Protein AF-A0AA38ASW1-F1 (afdb_monomer)

Mean predicted aligned error: 18.84 Å

Secondary structure (DSSP, 8-state):
---PPP---------------TT-PPPGGGSSEEEETTSEEEEE-TTSSEEEEEEEPPPEE--S----SSEEEEEEEEEE-TTS-----GGGEEEEETT--EEEB-TTT-BTTEEEEEE-SSPEEEEEEE-SSSEEEEEESSSP----------------------PPPPPP----------S--PPPSS----TTTT----------

Foldseek 3Di:
DDDDDDDDDDPPPPPPPDPDDPDLADALVPAQAEDAAQDKDFDADPVRHGQKIKHKHWKDFDPDPDDADATKIKIFIAMDRVPDDDDPPQQQKWFAQRSRDTWTFDPPVDDRTMTMTHDPDHDGFKMFGHPVPHTHYIYGHDDDPDPDPPDDDDDDDDDDDDDDDDDDDDDDDDDDDDPDDDPDPDDDDDPDDDPVVVDDDDDPDDDD

Structure (mmCIF, N/CA/C/O backbone):
data_AF-A0AA38ASW1-F1
#
_entry.id   AF-A0AA38ASW1-F1
#
loop_
_atom_site.group_PDB
_atom_site.id
_atom_site.type_symbol
_atom_site.label_atom_id
_atom_site.label_alt_id
_atom_site.label_comp_id
_atom_site.label_asym_id
_atom_site.label_entity_id
_atom_site.label_seq_id
_atom_site.pdbx_PDB_ins_code
_atom_site.Cartn_x
_atom_site.Cartn_y
_atom_site.Cartn_z
_atom_site.occupancy
_atom_site.B_iso_or_equiv
_atom_site.auth_seq_id
_atom_site.auth_comp_id
_atom_site.auth_asym_id
_atom_site.auth_atom_id
_atom_site.pdbx_PDB_model_num
ATOM 1 N N . MET A 1 1 ? -52.455 11.589 13.036 1.00 34.25 1 MET A N 1
ATOM 2 C CA . MET A 1 1 ? -52.214 12.768 12.173 1.00 34.25 1 MET A CA 1
ATOM 3 C C . MET A 1 1 ? -51.161 13.635 12.873 1.00 34.25 1 MET A C 1
ATOM 5 O O . MET A 1 1 ? -51.503 14.368 13.781 1.00 34.25 1 MET A O 1
ATOM 9 N N . ASN A 1 2 ? -49.888 13.238 12.823 1.00 36.22 2 ASN A N 1
ATOM 10 C CA . ASN A 1 2 ? -48.833 13.647 11.875 1.00 36.22 2 ASN A CA 1
ATOM 11 C C . ASN A 1 2 ? -48.314 15.075 12.101 1.00 36.22 2 ASN A C 1
ATOM 13 O O . ASN A 1 2 ? -48.719 16.005 11.413 1.00 36.22 2 ASN A O 1
ATOM 17 N N . ILE A 1 3 ? -47.355 15.204 13.021 1.00 41.62 3 ILE A N 1
ATOM 18 C CA . ILE A 1 3 ? -46.499 16.383 13.161 1.00 41.62 3 ILE A CA 1
ATOM 19 C C . ILE A 1 3 ? -45.196 16.037 12.431 1.00 41.62 3 ILE A C 1
ATOM 21 O O . ILE A 1 3 ? -44.435 15.182 12.878 1.00 41.62 3 ILE A O 1
ATOM 25 N N . ARG A 1 4 ? -44.984 16.621 11.248 1.00 42.56 4 ARG A N 1
ATOM 26 C CA . ARG A 1 4 ? -43.720 16.499 10.510 1.00 42.56 4 ARG A CA 1
ATOM 27 C C . ARG A 1 4 ? -42.740 17.518 11.081 1.00 42.56 4 ARG A C 1
ATOM 29 O O . ARG A 1 4 ? -42.982 18.718 10.990 1.00 42.56 4 ARG A O 1
ATOM 36 N N . ASN A 1 5 ? -41.649 17.022 11.656 1.00 42.41 5 ASN A N 1
ATOM 37 C CA . ASN A 1 5 ? -40.524 17.840 12.087 1.00 42.41 5 ASN A CA 1
ATOM 38 C C . ASN A 1 5 ? -39.864 18.492 10.867 1.00 42.41 5 ASN A C 1
ATOM 40 O O . ASN A 1 5 ? -39.415 17.810 9.947 1.00 42.41 5 ASN A O 1
ATOM 44 N N . LEU A 1 6 ? -39.799 19.819 10.891 1.00 46.22 6 LEU A N 1
A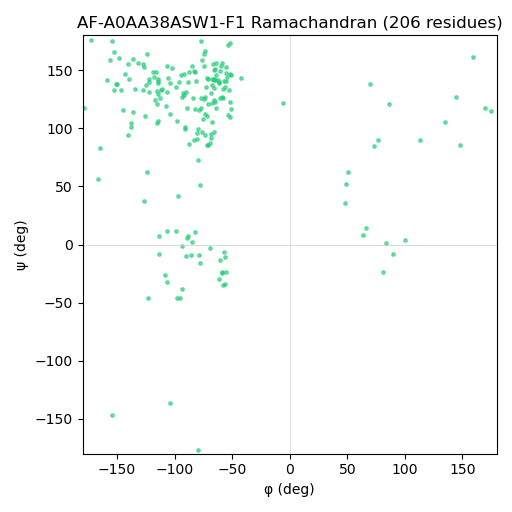TOM 45 C CA . LEU A 1 6 ? -38.916 20.617 10.057 1.00 46.22 6 LEU A CA 1
ATOM 46 C C . LEU A 1 6 ? -37.600 20.776 10.833 1.00 46.22 6 LEU A C 1
ATOM 48 O O . LEU A 1 6 ? -37.597 21.386 11.899 1.00 46.22 6 LEU A O 1
ATOM 52 N N . ALA A 1 7 ? -36.490 20.265 10.308 1.00 37.69 7 ALA A N 1
ATOM 53 C CA . ALA A 1 7 ? -35.159 20.680 10.741 1.00 37.69 7 ALA A CA 1
ATOM 54 C C . ALA A 1 7 ? -34.281 20.885 9.505 1.00 37.69 7 ALA A C 1
ATOM 56 O O . ALA A 1 7 ? -34.044 19.979 8.712 1.00 37.69 7 ALA A O 1
ATOM 57 N N . ARG A 1 8 ? -33.912 22.152 9.331 1.00 34.38 8 ARG A N 1
ATOM 58 C CA . ARG A 1 8 ? -33.041 22.716 8.302 1.00 34.38 8 ARG A CA 1
ATOM 59 C C . ARG A 1 8 ? -31.564 22.434 8.616 1.00 34.38 8 ARG A C 1
ATOM 61 O O . ARG A 1 8 ? -31.230 22.110 9.749 1.00 34.38 8 ARG A O 1
ATOM 68 N N . VAL A 1 9 ? -30.733 22.844 7.650 1.00 34.34 9 VAL A N 1
ATOM 69 C CA . VAL A 1 9 ? -29.314 23.244 7.768 1.00 34.34 9 VAL A CA 1
ATOM 70 C C . VAL A 1 9 ? -28.371 22.044 7.674 1.00 34.34 9 VAL A C 1
ATOM 72 O O . VAL A 1 9 ? -28.489 21.098 8.430 1.00 34.34 9 VAL A O 1
ATOM 75 N N . GLY A 1 10 ? -27.430 21.957 6.741 1.00 30.00 10 GLY A N 1
ATOM 76 C CA . GLY A 1 10 ? -26.724 22.972 5.967 1.00 30.00 10 GLY A CA 1
ATOM 77 C C . GLY A 1 10 ? -25.266 22.529 6.016 1.00 30.00 10 GLY A C 1
ATOM 78 O O . GLY A 1 10 ? -24.655 22.590 7.077 1.00 30.00 10 GLY A O 1
ATOM 79 N N . ALA A 1 11 ? -24.745 21.988 4.914 1.00 36.50 11 ALA A N 1
ATOM 80 C CA . ALA A 1 11 ? -23.360 21.538 4.838 1.00 36.50 11 ALA A CA 1
ATOM 81 C C . ALA A 1 11 ? -22.440 22.767 4.837 1.00 36.50 11 ALA A C 1
ATOM 83 O O . ALA A 1 11 ? -22.087 23.306 3.792 1.00 36.50 11 ALA A O 1
ATOM 84 N N . ALA A 1 12 ? -22.107 23.255 6.029 1.00 30.20 12 ALA A N 1
ATOM 85 C CA . ALA A 1 12 ? -21.037 24.213 6.219 1.00 30.20 12 ALA A CA 1
ATOM 86 C C . ALA A 1 12 ? -19.718 23.434 6.204 1.00 30.20 12 ALA A C 1
ATOM 88 O O . ALA A 1 12 ? -19.331 22.834 7.204 1.00 30.20 12 ALA A O 1
ATOM 89 N N . VAL A 1 13 ? -19.029 23.435 5.062 1.00 36.97 13 VAL A N 1
ATOM 90 C CA . VAL A 1 13 ? -17.598 23.118 5.027 1.00 36.97 13 VAL A CA 1
ATOM 91 C C . VAL A 1 13 ? -16.886 24.274 5.724 1.00 36.97 13 VAL A C 1
ATOM 93 O O . VAL A 1 13 ? -16.590 25.306 5.125 1.00 36.97 13 VAL A O 1
ATOM 96 N N . ALA A 1 14 ? -16.676 24.134 7.028 1.00 31.56 14 ALA A N 1
ATOM 97 C CA . ALA A 1 14 ? -15.787 25.007 7.769 1.00 31.56 14 ALA A CA 1
ATOM 98 C C . ALA A 1 14 ? -14.354 24.512 7.540 1.00 31.56 14 ALA A C 1
ATOM 100 O O . ALA A 1 14 ? -13.890 23.598 8.216 1.00 31.56 14 ALA A O 1
ATOM 101 N N . VAL A 1 15 ? -13.645 25.113 6.580 1.00 38.09 15 VAL A N 1
ATOM 102 C CA . VAL A 1 15 ? -12.181 25.005 6.519 1.00 38.09 15 VAL A CA 1
ATOM 103 C C . VAL A 1 15 ? -11.628 25.852 7.662 1.00 38.09 15 VAL A C 1
ATOM 105 O O . VAL A 1 15 ? -11.333 27.036 7.504 1.00 38.09 15 VAL A O 1
ATOM 108 N N . SER A 1 16 ? -11.539 25.272 8.855 1.00 33.06 16 SER A N 1
ATOM 109 C CA . SER A 1 16 ? -10.767 25.864 9.940 1.00 33.06 16 SER A CA 1
ATOM 110 C C . SER A 1 16 ? -9.287 25.617 9.658 1.00 33.06 16 SER A C 1
ATOM 112 O O . SER A 1 16 ? -8.763 24.546 9.958 1.00 33.06 16 SER A O 1
ATOM 114 N N . VAL A 1 17 ? -8.608 26.608 9.073 1.00 43.75 17 VAL A N 1
ATOM 115 C CA . VAL A 1 17 ? -7.140 26.659 9.042 1.00 43.75 17 VAL A CA 1
ATOM 116 C C . VAL A 1 17 ? -6.668 26.928 10.472 1.00 43.75 17 VAL A C 1
ATOM 118 O O . VAL A 1 17 ? -6.542 28.071 10.907 1.00 43.75 17 VAL A O 1
ATOM 121 N N . GLY A 1 18 ? -6.489 25.852 11.234 1.00 35.00 18 GLY A N 1
ATOM 122 C CA . GLY A 1 18 ? -5.863 25.876 12.548 1.00 35.00 18 GLY A CA 1
ATOM 123 C C . GLY A 1 18 ? -4.348 25.937 12.397 1.00 35.00 18 GLY A C 1
ATOM 124 O O . GLY A 1 18 ? -3.728 25.022 11.862 1.00 35.00 18 GLY A O 1
ATOM 125 N N . VAL A 1 19 ? -3.755 27.033 12.860 1.00 41.72 19 VAL A N 1
ATOM 126 C CA . VAL A 1 19 ? -2.306 27.204 12.985 1.00 41.72 19 VAL A CA 1
ATOM 127 C C . VAL A 1 19 ? -1.776 26.249 14.061 1.00 41.72 19 VAL A C 1
ATOM 129 O O . VAL A 1 19 ? -2.171 26.353 15.219 1.00 41.72 19 VAL A O 1
ATOM 132 N N . GLY A 1 20 ? -0.840 25.375 13.673 1.00 41.62 20 GLY A N 1
ATOM 133 C CA . GLY A 1 20 ? 0.070 24.664 14.578 1.00 41.62 20 GLY A CA 1
ATOM 134 C C . GLY A 1 20 ? -0.134 23.150 14.669 1.00 41.62 20 GLY A C 1
ATOM 135 O O . GLY A 1 20 ? -0.821 22.681 15.566 1.00 41.62 20 GLY A O 1
ATOM 136 N N . ALA A 1 21 ? 0.543 22.379 13.812 1.00 31.33 21 ALA A N 1
ATOM 137 C CA . ALA A 1 21 ? 0.872 20.979 14.086 1.00 31.33 21 ALA A CA 1
ATOM 138 C C . ALA A 1 21 ? 2.057 20.520 13.225 1.00 31.33 21 ALA A C 1
ATOM 140 O O . ALA A 1 21 ? 2.208 20.901 12.066 1.00 31.33 21 ALA A O 1
ATOM 141 N N . VAL A 1 22 ? 2.911 19.713 13.839 1.00 36.97 22 VAL A N 1
ATOM 142 C CA . VAL A 1 22 ? 4.065 19.031 13.257 1.00 36.97 22 VAL A CA 1
ATOM 143 C C . VAL A 1 22 ? 3.646 18.257 12.000 1.00 36.97 22 VAL A C 1
ATOM 145 O O . VAL A 1 22 ? 2.773 17.405 12.078 1.00 36.97 22 VAL A O 1
ATOM 148 N N . GLY A 1 23 ? 4.282 18.555 10.862 1.00 40.53 23 GLY A N 1
ATOM 149 C CA . GLY A 1 23 ? 4.324 17.697 9.672 1.00 40.53 23 GLY A CA 1
ATOM 150 C C . GLY A 1 23 ? 2.981 17.176 9.156 1.00 40.53 23 GLY A C 1
ATOM 151 O O . GLY A 1 23 ? 2.794 15.965 9.097 1.00 40.53 23 GLY A O 1
ATOM 152 N N . VAL A 1 24 ? 2.071 18.057 8.727 1.00 38.75 24 VAL A N 1
ATOM 153 C CA . VAL A 1 24 ? 0.937 17.632 7.889 1.00 38.75 24 VAL A CA 1
ATOM 154 C C . VAL A 1 24 ? 1.505 17.209 6.535 1.00 38.75 24 VAL A C 1
ATOM 156 O O . VAL A 1 24 ? 1.793 18.043 5.675 1.00 38.75 24 VAL A O 1
ATOM 159 N N . ALA A 1 25 ? 1.757 15.911 6.374 1.00 52.88 25 ALA A N 1
ATOM 160 C CA . ALA A 1 25 ? 2.066 15.340 5.075 1.00 52.88 25 ALA A CA 1
ATOM 161 C C . ALA A 1 25 ? 0.864 15.568 4.149 1.00 52.88 25 ALA A C 1
ATOM 163 O O . ALA A 1 25 ? -0.286 15.475 4.579 1.00 52.88 25 ALA A O 1
ATOM 164 N N . ALA A 1 26 ? 1.143 15.921 2.895 1.00 57.00 26 ALA A N 1
ATOM 165 C CA . ALA A 1 26 ? 0.110 16.249 1.926 1.00 57.00 26 ALA A CA 1
ATOM 166 C C . ALA A 1 26 ? -0.916 15.097 1.793 1.00 57.00 26 ALA A C 1
ATOM 168 O O . ALA A 1 26 ? -0.544 13.930 1.955 1.00 57.00 26 ALA A O 1
ATOM 169 N N . PRO A 1 27 ? -2.199 15.399 1.516 1.00 59.22 27 PRO A N 1
ATOM 170 C CA . PRO A 1 27 ? -3.205 14.362 1.292 1.00 59.22 27 PRO A CA 1
ATOM 171 C C . PRO A 1 27 ? -2.791 13.478 0.109 1.00 59.22 27 PRO A C 1
ATOM 173 O O . PRO A 1 27 ? -2.083 13.939 -0.782 1.00 59.22 27 PRO A O 1
ATOM 176 N N . ALA A 1 28 ? -3.285 12.238 0.033 1.00 59.72 28 ALA A N 1
ATOM 177 C CA . ALA A 1 28 ? -2.943 11.311 -1.059 1.00 59.72 28 ALA A CA 1
ATOM 178 C C . ALA A 1 28 ? -3.224 11.878 -2.469 1.00 59.72 28 ALA A C 1
ATOM 180 O O . ALA A 1 28 ? -2.585 11.493 -3.445 1.00 59.72 28 ALA A O 1
ATOM 181 N N . HIS A 1 29 ? -4.142 12.845 -2.581 1.00 59.06 29 HIS A N 1
ATOM 182 C CA . HIS A 1 29 ? -4.409 13.598 -3.811 1.00 59.06 29 HIS A CA 1
ATOM 183 C C . HIS A 1 29 ? -3.287 14.560 -4.242 1.00 59.06 29 HIS A C 1
ATOM 185 O O . HIS A 1 29 ? -3.408 15.211 -5.276 1.00 59.06 29 HIS A O 1
ATOM 191 N N . ALA A 1 30 ? -2.215 14.679 -3.464 1.00 61.00 30 ALA A N 1
ATOM 192 C CA . ALA A 1 30 ? -1.013 15.411 -3.837 1.00 61.00 30 ALA A CA 1
ATOM 193 C C . ALA A 1 30 ? 0.051 14.513 -4.485 1.00 61.00 30 ALA A C 1
ATOM 195 O O . ALA A 1 30 ? 1.111 15.017 -4.849 1.00 61.00 30 ALA A O 1
ATOM 196 N N . ALA A 1 31 ? -0.205 13.206 -4.609 1.00 72.12 31 ALA A N 1
ATOM 197 C CA . ALA A 1 31 ? 0.720 12.298 -5.268 1.00 72.12 31 ALA A CA 1
ATOM 198 C C . ALA A 1 31 ? 0.883 12.644 -6.754 1.00 72.12 31 ALA A C 1
ATOM 200 O O . ALA A 1 31 ? -0.076 13.029 -7.428 1.00 72.12 31 ALA A O 1
ATOM 201 N N . ASP A 1 32 ? 2.093 12.431 -7.273 1.00 79.31 32 ASP A N 1
ATOM 202 C CA . ASP A 1 32 ? 2.431 12.714 -8.673 1.00 79.31 32 ASP A CA 1
ATOM 203 C C . ASP A 1 32 ? 1.578 11.883 -9.656 1.00 79.31 32 ASP A C 1
ATOM 205 O O . ASP A 1 32 ? 1.295 12.317 -10.775 1.00 79.31 32 ASP A O 1
ATOM 209 N N . ASN A 1 33 ? 1.149 10.684 -9.246 1.00 86.94 33 ASN A N 1
ATOM 210 C CA . ASN A 1 33 ? 0.352 9.775 -10.061 1.00 86.94 33 ASN A CA 1
ATOM 211 C C . ASN A 1 33 ? -0.775 9.127 -9.243 1.00 86.94 33 ASN A C 1
AT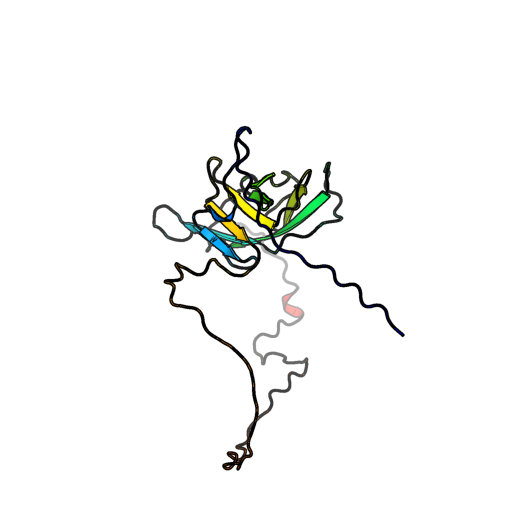OM 213 O O . ASN A 1 33 ? -0.570 8.158 -8.509 1.00 86.94 33 ASN A O 1
ATOM 217 N N . ILE A 1 34 ? -1.990 9.647 -9.411 1.00 91.81 34 ILE A N 1
ATOM 218 C CA . ILE A 1 34 ? -3.186 9.159 -8.721 1.00 91.81 34 ILE A CA 1
ATOM 219 C C . ILE A 1 34 ? -3.969 8.223 -9.639 1.00 91.81 34 ILE A C 1
ATOM 221 O O . ILE A 1 34 ? -4.198 8.495 -10.825 1.00 91.81 34 ILE A O 1
ATOM 225 N N . LYS A 1 35 ? -4.412 7.112 -9.066 1.00 94.38 35 LYS A N 1
ATOM 226 C CA . LYS A 1 35 ? -5.271 6.111 -9.681 1.00 94.38 35 LYS A CA 1
ATOM 227 C C . LYS A 1 35 ? -6.476 5.861 -8.792 1.00 94.38 35 LYS A C 1
ATOM 229 O O . LYS A 1 35 ? -6.441 6.067 -7.582 1.00 94.38 35 LYS A O 1
ATOM 234 N N . THR A 1 36 ? -7.564 5.405 -9.391 1.00 95.06 36 THR A N 1
ATOM 235 C CA . THR A 1 36 ? -8.637 4.805 -8.604 1.00 95.06 36 THR A CA 1
ATOM 236 C C . THR A 1 36 ? -8.206 3.410 -8.155 1.00 95.06 36 THR A C 1
ATOM 238 O O . THR A 1 36 ? -7.389 2.762 -8.815 1.00 95.06 36 THR A O 1
ATOM 241 N N . PHE A 1 37 ? -8.745 2.918 -7.040 1.00 96.56 37 PHE A N 1
ATOM 242 C CA . PHE A 1 37 ? -8.526 1.527 -6.638 1.00 96.56 37 PHE A CA 1
ATOM 243 C C . PHE A 1 37 ? -8.828 0.554 -7.788 1.00 96.56 37 PHE A C 1
ATOM 245 O O . PHE A 1 37 ? -9.756 0.759 -8.576 1.00 96.56 37 PHE A O 1
ATOM 252 N N . ASN A 1 38 ? -8.065 -0.538 -7.841 1.00 96.38 38 ASN A N 1
ATOM 253 C CA . ASN A 1 38 ? -8.078 -1.555 -8.896 1.00 96.38 38 ASN A CA 1
ATOM 254 C C . ASN A 1 38 ? -7.599 -1.066 -10.276 1.00 96.38 38 ASN A C 1
ATOM 256 O O . ASN A 1 38 ? -7.829 -1.743 -11.275 1.00 96.38 38 ASN A O 1
ATOM 260 N N . GLN A 1 39 ? -6.952 0.097 -10.357 1.00 97.19 39 GLN A N 1
ATOM 261 C CA . GLN A 1 39 ? -6.207 0.516 -11.544 1.00 97.19 39 GLN A CA 1
ATOM 262 C C . GLN A 1 39 ? -4.705 0.392 -11.294 1.00 97.19 39 GLN A C 1
ATOM 264 O O . GLN A 1 39 ? -4.222 0.657 -10.190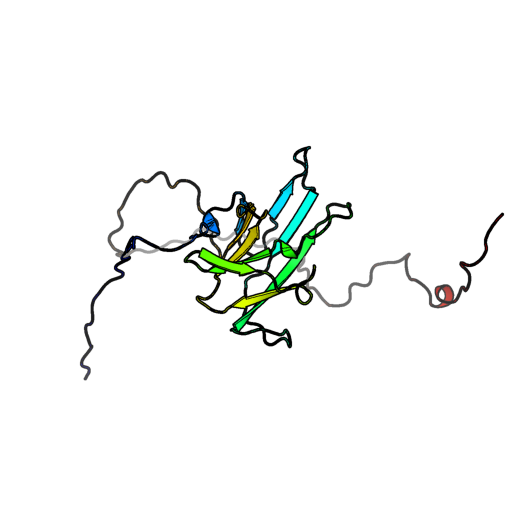 1.00 97.19 39 GLN A O 1
ATOM 269 N N . GLU A 1 40 ? -3.973 0.003 -12.334 1.00 97.12 40 GLU A N 1
ATOM 270 C CA . GLU A 1 40 ? -2.519 -0.101 -12.273 1.00 97.12 40 GLU A CA 1
ATOM 271 C C . GLU A 1 40 ? -1.883 1.300 -12.260 1.00 97.12 40 GLU A C 1
ATOM 273 O O . GLU A 1 40 ? -2.267 2.192 -13.026 1.00 97.12 40 GLU A O 1
ATOM 278 N N . ALA A 1 41 ? -0.899 1.492 -11.384 1.00 96.06 41 ALA A N 1
ATOM 279 C CA . ALA A 1 41 ? 0.006 2.635 -11.400 1.00 96.06 41 ALA A CA 1
ATOM 280 C C . ALA A 1 41 ? 1.449 2.132 -11.516 1.00 96.06 41 ALA A C 1
ATOM 282 O O . ALA A 1 41 ? 1.812 1.136 -10.889 1.00 96.06 41 ALA A O 1
ATOM 283 N N . THR A 1 42 ? 2.266 2.817 -12.315 1.00 95.62 42 THR A N 1
ATOM 284 C CA . THR A 1 42 ? 3.620 2.372 -12.660 1.00 95.62 42 THR A CA 1
ATOM 285 C C . THR A 1 42 ? 4.682 3.307 -12.104 1.00 95.62 42 THR A C 1
ATOM 287 O O . THR A 1 42 ? 4.532 4.531 -12.136 1.00 95.62 42 THR A O 1
ATOM 290 N N . LEU A 1 43 ? 5.781 2.722 -11.630 1.00 93.69 43 LEU A N 1
ATOM 291 C CA . LEU A 1 43 ? 7.050 3.420 -11.474 1.00 93.69 43 LEU A CA 1
ATOM 292 C C . LEU A 1 43 ? 7.881 3.187 -12.733 1.00 93.69 43 LEU A C 1
ATOM 294 O O . LEU A 1 43 ? 8.099 2.042 -13.140 1.00 93.69 43 LEU A O 1
ATOM 298 N N . ASN A 1 44 ? 8.347 4.276 -13.336 1.00 91.12 44 ASN A N 1
ATOM 299 C CA . ASN A 1 44 ? 9.137 4.228 -14.559 1.00 91.12 44 ASN A CA 1
ATOM 300 C C . ASN A 1 44 ? 10.638 4.245 -14.236 1.00 91.12 44 ASN A C 1
ATOM 302 O O . ASN A 1 44 ? 11.069 4.884 -13.273 1.00 91.12 44 ASN A O 1
ATOM 306 N N . GLY A 1 45 ? 11.426 3.540 -15.046 1.00 86.50 45 GLY A N 1
ATOM 307 C CA . GLY A 1 45 ? 12.882 3.543 -14.985 1.00 86.50 45 GLY A CA 1
ATOM 308 C C . GLY A 1 45 ? 13.515 4.774 -15.653 1.00 86.50 45 GLY A C 1
ATOM 309 O O . GLY A 1 45 ? 12.811 5.658 -16.150 1.00 86.50 45 GLY A O 1
ATOM 310 N N . PRO A 1 46 ? 14.860 4.841 -15.700 1.00 85.81 46 PRO A N 1
ATOM 311 C CA . PRO A 1 46 ? 15.599 5.951 -16.316 1.00 85.81 46 PRO A CA 1
ATOM 312 C C . PRO A 1 46 ? 15.295 6.180 -17.806 1.00 85.81 46 PRO A C 1
ATOM 314 O O . PRO A 1 46 ? 15.475 7.282 -18.315 1.00 85.81 46 PRO A O 1
ATOM 317 N N . ASP A 1 47 ? 14.834 5.148 -18.508 1.00 88.75 47 ASP A N 1
ATOM 318 C CA . ASP A 1 47 ? 14.435 5.158 -19.918 1.00 88.75 47 ASP A CA 1
ATOM 319 C C . ASP A 1 47 ? 12.957 5.533 -20.132 1.00 88.75 47 ASP A C 1
ATOM 321 O O . ASP A 1 47 ? 12.459 5.484 -21.254 1.00 88.75 47 ASP A O 1
ATOM 325 N N . SER A 1 48 ? 12.254 5.940 -19.068 1.00 87.25 48 SER A N 1
ATOM 326 C CA . SER A 1 48 ? 10.810 6.217 -19.053 1.00 87.25 48 SER A CA 1
ATOM 327 C C . SER A 1 48 ? 9.914 5.007 -19.348 1.00 87.25 48 SER A C 1
ATOM 329 O O . SER A 1 48 ? 8.699 5.178 -19.466 1.00 87.25 48 SER A O 1
ATOM 331 N N . LEU A 1 49 ? 10.468 3.793 -19.422 1.00 89.25 49 LEU A N 1
ATOM 332 C CA . LEU A 1 49 ? 9.681 2.568 -19.518 1.00 89.25 49 LEU A CA 1
ATOM 333 C C . LEU A 1 49 ? 9.223 2.122 -18.122 1.00 89.25 49 LEU A C 1
ATOM 335 O O . LEU A 1 49 ? 9.912 2.386 -17.132 1.00 89.25 49 LEU A O 1
ATOM 339 N N . PRO A 1 50 ? 8.058 1.465 -18.003 1.00 91.00 50 PRO A N 1
ATOM 340 C CA . PRO A 1 50 ? 7.587 0.978 -16.717 1.00 91.00 50 PRO A CA 1
ATOM 341 C C . PRO A 1 50 ? 8.522 -0.125 -16.200 1.00 91.00 50 PRO A C 1
ATOM 343 O O . PRO A 1 50 ? 8.767 -1.122 -16.875 1.00 91.00 50 PRO A O 1
ATOM 346 N N . TYR A 1 51 ? 9.053 0.069 -14.993 1.00 92.31 51 TYR A N 1
ATOM 347 C CA . TYR A 1 51 ? 9.936 -0.884 -14.315 1.00 92.31 51 TYR A CA 1
ATOM 348 C C . TYR A 1 51 ? 9.149 -1.816 -13.385 1.00 92.31 51 TYR A C 1
ATOM 350 O O . TYR A 1 51 ? 9.437 -3.008 -13.302 1.00 92.31 51 TYR A O 1
ATOM 358 N N . ILE A 1 52 ? 8.136 -1.281 -12.698 1.00 96.44 52 ILE A N 1
ATOM 359 C CA . ILE A 1 52 ? 7.231 -2.045 -11.835 1.00 96.44 52 ILE A CA 1
ATOM 360 C C . ILE A 1 52 ? 5.853 -1.381 -11.794 1.00 96.44 52 ILE A C 1
ATOM 362 O O . ILE A 1 52 ? 5.738 -0.154 -11.731 1.00 96.44 52 ILE A O 1
ATOM 366 N N . GLY A 1 53 ? 4.810 -2.201 -11.862 1.00 97.19 53 GLY A N 1
ATOM 367 C CA . GLY A 1 53 ? 3.411 -1.806 -11.787 1.00 97.19 53 GLY A CA 1
ATOM 368 C C . GLY A 1 53 ? 2.763 -2.358 -10.527 1.00 97.19 53 GLY A C 1
ATOM 369 O O . GLY A 1 53 ? 3.041 -3.485 -10.114 1.00 97.19 53 GLY A O 1
ATOM 370 N N . TYR A 1 54 ? 1.881 -1.566 -9.931 1.00 98.44 54 TYR A N 1
ATOM 371 C CA . TYR A 1 54 ? 1.112 -1.952 -8.758 1.00 98.44 54 TYR A CA 1
ATOM 372 C C . TYR A 1 54 ? -0.370 -1.717 -9.008 1.00 98.44 54 TYR A C 1
ATOM 374 O O . TYR A 1 54 ? -0.780 -0.644 -9.452 1.00 98.44 54 TYR A O 1
ATOM 382 N N . THR A 1 55 ? -1.185 -2.707 -8.669 1.00 98.31 55 THR A N 1
ATOM 383 C CA . THR A 1 55 ? -2.635 -2.557 -8.564 1.00 98.31 55 THR A CA 1
ATOM 384 C C . THR A 1 55 ? -3.037 -2.827 -7.126 1.00 98.31 55 THR A C 1
ATOM 386 O O . THR A 1 55 ? -2.742 -3.893 -6.589 1.00 98.31 55 THR A O 1
ATOM 389 N N . VAL A 1 56 ? -3.719 -1.862 -6.512 1.00 98.50 56 VAL A N 1
ATOM 390 C CA . VAL A 1 56 ? -4.154 -1.941 -5.115 1.00 98.50 56 VAL A CA 1
ATOM 391 C C . VAL A 1 56 ? -5.675 -1.983 -5.061 1.00 98.50 56 VAL A C 1
ATOM 393 O O . VAL A 1 56 ? -6.345 -1.159 -5.694 1.00 98.50 56 VAL A O 1
ATOM 396 N N . SER A 1 57 ? -6.238 -2.942 -4.326 1.00 98.06 57 SER A N 1
ATOM 397 C CA . SER A 1 57 ? -7.684 -2.993 -4.101 1.00 98.06 57 SER A CA 1
ATOM 398 C C . SER A 1 57 ? -8.143 -1.922 -3.116 1.00 98.06 57 SER A C 1
ATOM 400 O O . SER A 1 57 ? -7.349 -1.352 -2.377 1.00 98.06 57 SER A O 1
ATOM 402 N N . ALA A 1 58 ? -9.454 -1.693 -3.042 1.00 96.12 58 ALA A N 1
ATOM 403 C CA . ALA A 1 58 ? -10.013 -0.831 -2.004 1.00 96.12 58 ALA A CA 1
ATOM 404 C C . ALA A 1 58 ? -9.644 -1.332 -0.596 1.00 96.12 58 ALA A C 1
ATOM 406 O O . ALA A 1 58 ? -9.681 -2.542 -0.349 1.00 96.12 58 ALA A O 1
ATOM 407 N N . LEU A 1 59 ? -9.337 -0.387 0.299 1.00 96.94 59 LEU A N 1
ATOM 408 C CA . LEU A 1 59 ? -9.099 -0.630 1.723 1.00 96.94 59 LEU A CA 1
ATOM 409 C C . LEU A 1 59 ? -10.336 -1.216 2.399 1.00 96.94 59 LEU A C 1
ATOM 411 O O . LEU A 1 59 ? -11.466 -0.791 2.137 1.00 96.94 59 LEU A O 1
ATOM 415 N N . ARG A 1 60 ? -10.116 -2.182 3.291 1.00 97.25 60 ARG A N 1
ATOM 416 C CA . ARG A 1 60 ? -11.171 -2.829 4.077 1.00 97.25 60 ARG A CA 1
ATOM 417 C C . ARG A 1 60 ? -10.662 -3.132 5.486 1.00 97.25 60 ARG A C 1
ATOM 419 O O . ARG A 1 60 ? -9.486 -3.468 5.615 1.00 97.25 60 ARG A O 1
ATOM 426 N N . PRO A 1 61 ? -11.517 -3.077 6.519 1.00 98.12 61 PRO A N 1
ATOM 427 C CA . PRO A 1 61 ? -11.190 -3.681 7.806 1.00 98.12 61 PRO A CA 1
ATOM 428 C C . PRO A 1 61 ? -10.845 -5.168 7.629 1.00 98.12 61 PRO A C 1
ATOM 430 O O . PRO A 1 61 ? -11.501 -5.857 6.842 1.00 98.12 61 PRO A O 1
ATOM 433 N N . SER A 1 62 ? -9.841 -5.657 8.354 1.00 98.25 62 SER A N 1
ATOM 434 C CA . SER A 1 62 ? -9.425 -7.062 8.371 1.00 98.25 62 SER A CA 1
ATOM 435 C C . SER A 1 62 ? -9.555 -7.654 9.777 1.00 98.25 62 SER A C 1
ATOM 437 O O . SER A 1 62 ? -9.399 -6.964 10.782 1.00 98.25 62 SER A O 1
ATOM 439 N N . SER A 1 63 ? -9.854 -8.951 9.838 1.00 97.94 63 SER A N 1
ATOM 440 C CA . SER A 1 63 ? -9.883 -9.756 11.064 1.00 97.94 63 SER A CA 1
ATOM 441 C C . SER A 1 63 ? -8.696 -10.720 11.170 1.00 97.94 63 SER A C 1
ATOM 443 O O . SER A 1 63 ? -8.731 -11.644 11.983 1.00 97.94 63 SER A O 1
ATOM 445 N N . ASP A 1 64 ? -7.682 -10.568 10.317 1.00 98.19 64 ASP A N 1
ATOM 446 C CA . ASP A 1 64 ? -6.509 -11.437 10.319 1.00 98.19 64 ASP A CA 1
ATOM 447 C C . ASP A 1 64 ? -5.698 -11.273 11.609 1.00 98.19 64 ASP A C 1
ATOM 449 O O . ASP A 1 64 ? -5.655 -10.207 12.225 1.00 98.19 64 ASP A O 1
ATOM 453 N N . ALA A 1 65 ? -5.017 -12.343 12.024 1.00 97.88 65 ALA A N 1
ATOM 454 C CA . ALA A 1 65 ? -4.236 -12.384 13.262 1.00 97.88 65 ALA A CA 1
ATOM 455 C C . ALA A 1 65 ? -2.870 -11.671 13.133 1.00 97.88 65 ALA A C 1
ATOM 457 O O . ALA A 1 65 ? -1.824 -12.236 13.454 1.00 97.88 65 ALA A O 1
ATOM 458 N N . VAL A 1 66 ? -2.871 -10.430 12.645 1.00 98.25 66 VAL A N 1
ATOM 459 C CA . VAL A 1 66 ? -1.692 -9.558 12.558 1.00 98.25 66 VAL A CA 1
ATOM 460 C C . VAL A 1 66 ? -1.613 -8.716 13.833 1.00 98.25 66 VAL A C 1
ATOM 462 O O . VAL A 1 66 ? -2.607 -8.088 14.175 1.00 98.25 66 VAL A O 1
ATOM 465 N N . PRO A 1 67 ? -0.483 -8.654 14.556 1.00 97.88 67 PRO A N 1
ATOM 466 C CA . PRO A 1 67 ? -0.357 -7.779 15.722 1.00 97.88 67 PRO A CA 1
ATOM 467 C C . PRO A 1 67 ? -0.536 -6.294 15.364 1.00 97.88 67 PRO A C 1
ATOM 469 O O . PRO A 1 67 ? 0.171 -5.776 14.502 1.00 97.88 67 PRO A O 1
ATOM 472 N N . HIS A 1 68 ? -1.454 -5.610 16.049 1.00 97.94 68 HIS A N 1
ATOM 473 C CA . HIS A 1 68 ? -1.787 -4.198 15.837 1.00 97.94 68 HIS A CA 1
ATOM 474 C C . HIS A 1 68 ? -2.331 -3.568 17.134 1.00 97.94 68 HIS A C 1
ATOM 476 O O . HIS A 1 68 ? -2.637 -4.281 18.095 1.00 97.94 68 HIS A O 1
ATOM 482 N N . ARG A 1 69 ? -2.411 -2.234 17.193 1.00 97.75 69 ARG A N 1
ATOM 483 C CA . ARG A 1 69 ? -2.915 -1.486 18.360 1.00 97.75 69 ARG A CA 1
ATOM 484 C C . ARG A 1 69 ? -4.299 -0.878 18.144 1.00 97.75 69 ARG A C 1
ATOM 486 O O . ARG A 1 69 ? -5.015 -0.704 19.127 1.00 97.75 69 ARG A O 1
ATOM 493 N N . GLY A 1 70 ? -4.612 -0.480 16.916 1.00 97.50 70 GLY A N 1
ATOM 494 C CA . GLY A 1 70 ? -5.857 0.161 16.509 1.00 97.50 70 GLY A C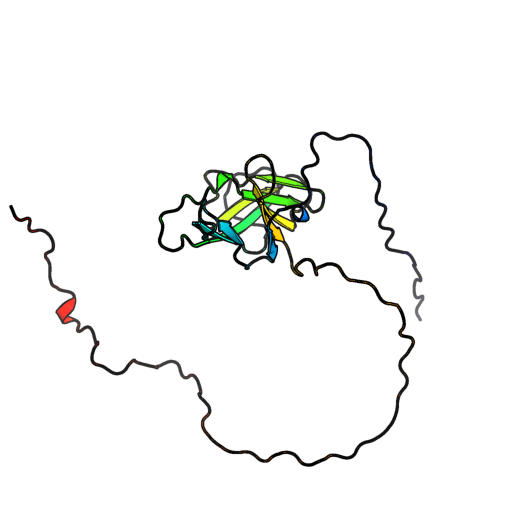A 1
ATOM 495 C C . GLY A 1 70 ? -6.781 -0.800 15.770 1.00 97.50 70 GLY A C 1
ATOM 496 O O . GLY A 1 70 ? -6.944 -1.939 16.190 1.00 97.50 70 GLY A O 1
ATOM 497 N N . ASP A 1 71 ? -7.384 -0.342 14.678 1.00 98.44 71 ASP A N 1
ATOM 498 C CA . ASP A 1 71 ? -8.148 -1.204 13.778 1.00 98.44 71 ASP A CA 1
ATOM 499 C C . ASP A 1 71 ? -7.243 -1.708 12.650 1.00 98.44 71 ASP A C 1
ATOM 501 O O . ASP A 1 71 ? -6.558 -0.925 11.984 1.00 98.44 71 ASP A O 1
ATOM 505 N N . LEU A 1 72 ? -7.250 -3.017 12.396 1.00 98.75 72 LEU A N 1
ATOM 506 C CA . LEU A 1 72 ? -6.504 -3.587 11.279 1.00 98.75 72 LEU A CA 1
ATOM 507 C C . LEU A 1 72 ? -7.239 -3.326 9.963 1.00 98.75 72 LEU A C 1
ATOM 509 O O . LEU A 1 72 ? -8.401 -3.698 9.796 1.00 98.75 72 LEU A O 1
ATOM 513 N N . TYR A 1 73 ? -6.537 -2.739 8.999 1.00 98.75 73 TYR A N 1
ATOM 514 C CA . TYR A 1 73 ? -7.004 -2.602 7.622 1.00 98.75 73 TYR A CA 1
ATOM 515 C C . TYR A 1 73 ? -6.106 -3.385 6.675 1.00 98.75 73 TYR A C 1
ATOM 517 O O . TYR A 1 73 ? -4.903 -3.493 6.904 1.00 98.75 73 TYR A O 1
ATOM 525 N N . ALA A 1 74 ? -6.691 -3.889 5.592 1.00 98.69 74 ALA A N 1
ATOM 526 C CA . ALA A 1 74 ? -5.977 -4.586 4.540 1.00 98.69 74 ALA A CA 1
ATOM 527 C C . ALA A 1 74 ? -6.355 -4.086 3.140 1.00 98.69 74 ALA A C 1
ATOM 529 O O . ALA A 1 74 ? -7.442 -3.534 2.918 1.00 98.69 74 ALA A O 1
ATOM 530 N N . ALA A 1 75 ? -5.437 -4.285 2.199 1.00 98.69 75 ALA A N 1
ATOM 531 C CA . ALA A 1 75 ? -5.671 -4.114 0.774 1.00 98.69 75 ALA A CA 1
ATOM 532 C C . ALA A 1 75 ? -4.847 -5.127 -0.025 1.00 98.69 75 ALA A C 1
ATOM 534 O O . ALA A 1 75 ? -3.631 -5.237 0.152 1.00 98.69 75 ALA A O 1
ATOM 535 N N . LYS A 1 76 ? -5.494 -5.784 -0.989 1.00 98.62 76 LYS A N 1
ATOM 536 C CA . LYS A 1 76 ? -4.822 -6.687 -1.913 1.00 98.62 76 LYS A CA 1
ATOM 537 C C . LYS A 1 76 ? -3.859 -5.897 -2.787 1.00 98.62 76 LYS A C 1
ATOM 539 O O . LYS A 1 76 ? -4.236 -4.871 -3.363 1.00 98.62 76 LYS A O 1
ATOM 544 N N . LEU A 1 77 ? -2.653 -6.432 -2.939 1.00 98.62 77 LEU A N 1
ATOM 545 C CA . LEU A 1 77 ? -1.627 -5.919 -3.835 1.00 98.62 77 LEU A CA 1
ATOM 546 C C . LEU A 1 77 ? -1.416 -6.907 -4.984 1.00 98.62 77 LEU A C 1
ATOM 548 O O . LEU A 1 77 ? -1.309 -8.113 -4.783 1.00 98.62 77 LEU A O 1
ATOM 552 N N . VAL A 1 78 ? -1.365 -6.389 -6.206 1.00 98.19 78 VAL A N 1
ATOM 553 C CA . VAL A 1 78 ? -0.938 -7.139 -7.389 1.00 98.19 78 VAL A CA 1
ATOM 554 C C . VAL A 1 78 ? 0.242 -6.409 -8.004 1.00 98.19 78 VAL A C 1
ATOM 556 O O . VAL A 1 78 ? 0.180 -5.196 -8.206 1.00 98.19 78 VAL A O 1
ATOM 559 N N . ILE A 1 79 ? 1.303 -7.157 -8.301 1.00 97.56 79 ILE A N 1
ATOM 560 C CA . ILE A 1 79 ? 2.552 -6.624 -8.841 1.00 97.56 79 ILE A CA 1
ATOM 561 C C . ILE A 1 79 ? 2.741 -7.095 -10.273 1.00 97.56 79 ILE A C 1
ATOM 563 O O . ILE A 1 79 ? 2.637 -8.286 -10.569 1.00 97.56 79 ILE A O 1
ATOM 567 N N . ASN A 1 80 ? 3.082 -6.153 -11.141 1.00 96.62 80 ASN A N 1
ATOM 568 C CA . ASN A 1 80 ? 3.471 -6.400 -12.514 1.00 96.62 80 ASN A CA 1
ATOM 569 C C . ASN A 1 80 ? 4.940 -6.011 -12.700 1.00 96.62 80 ASN A C 1
ATOM 571 O O . ASN A 1 80 ? 5.288 -4.834 -12.706 1.00 96.62 80 ASN A O 1
ATOM 575 N N . GLY A 1 81 ? 5.816 -7.008 -12.816 1.00 93.88 81 GLY A N 1
ATOM 576 C CA . GLY A 1 81 ? 7.249 -6.787 -13.029 1.00 93.88 81 GLY A CA 1
ATOM 577 C C . GLY A 1 81 ? 7.639 -6.587 -14.493 1.00 93.88 81 GLY A C 1
ATOM 578 O O . GLY A 1 81 ? 8.824 -6.522 -14.772 1.00 93.88 81 GLY A O 1
ATOM 579 N N . TYR A 1 82 ? 6.697 -6.580 -15.446 1.00 93.94 82 TYR A N 1
ATOM 580 C CA . TYR A 1 82 ? 6.974 -6.422 -16.887 1.00 93.94 82 TYR A CA 1
ATOM 581 C C . TYR A 1 82 ? 8.100 -7.327 -17.433 1.00 93.94 82 TYR A C 1
ATOM 583 O O . TYR A 1 82 ? 8.868 -6.940 -18.310 1.00 93.94 82 TYR A O 1
ATOM 591 N N . GLY A 1 83 ? 8.209 -8.552 -16.910 1.00 88.50 83 GLY A N 1
ATOM 592 C CA . GLY A 1 83 ? 9.236 -9.519 -17.313 1.00 88.50 83 GLY A CA 1
ATOM 593 C C . GLY A 1 83 ? 10.599 -9.355 -16.628 1.00 88.50 83 GLY A C 1
ATOM 594 O O . GLY A 1 83 ? 11.498 -10.148 -16.901 1.00 88.50 83 GLY A O 1
ATOM 595 N N . VAL A 1 84 ? 10.759 -8.392 -15.715 1.00 86.75 84 VAL A N 1
ATOM 596 C CA . VAL A 1 84 ? 11.947 -8.246 -14.863 1.00 86.75 84 VAL A CA 1
ATOM 597 C C . VAL A 1 84 ? 11.664 -8.662 -13.417 1.00 86.75 84 VAL A C 1
ATOM 599 O O . VAL A 1 84 ? 10.534 -8.601 -12.932 1.00 86.75 84 VAL A O 1
ATOM 602 N N . ASN A 1 85 ? 12.708 -9.093 -12.703 1.00 87.31 85 ASN A N 1
ATOM 603 C CA . ASN A 1 85 ? 12.633 -9.316 -11.259 1.00 87.31 85 ASN A CA 1
ATOM 604 C C . ASN A 1 85 ? 12.841 -7.973 -10.540 1.00 87.31 85 ASN A C 1
ATOM 606 O O . ASN A 1 85 ? 13.975 -7.557 -10.298 1.00 87.31 85 ASN A O 1
ATOM 610 N N . ALA A 1 86 ? 11.741 -7.262 -10.289 1.00 90.75 86 ALA A N 1
ATOM 611 C CA . ALA A 1 86 ? 11.739 -5.978 -9.597 1.00 90.75 86 ALA A CA 1
ATOM 612 C C . ALA A 1 86 ? 11.443 -6.153 -8.101 1.00 90.75 86 ALA A C 1
ATOM 614 O O . ALA A 1 86 ? 10.580 -6.945 -7.727 1.00 90.75 86 ALA A O 1
ATOM 615 N N . ASN A 1 87 ? 12.140 -5.393 -7.247 1.00 93.56 87 ASN A N 1
ATOM 616 C CA . ASN A 1 87 ? 11.849 -5.366 -5.813 1.00 93.56 87 ASN A CA 1
ATOM 617 C C . ASN A 1 87 ? 10.509 -4.639 -5.568 1.00 93.56 87 ASN A C 1
ATOM 619 O O . ASN A 1 87 ? 10.421 -3.453 -5.891 1.00 93.56 87 ASN A O 1
ATOM 623 N N . PRO A 1 88 ? 9.504 -5.291 -4.955 1.00 94.12 88 PRO A N 1
ATOM 624 C CA . PRO A 1 88 ? 8.211 -4.686 -4.624 1.00 94.12 88 PRO A CA 1
ATOM 625 C C . PRO A 1 88 ? 8.253 -3.463 -3.709 1.00 94.12 88 PRO A C 1
ATOM 627 O O . PRO A 1 88 ? 7.288 -2.704 -3.678 1.00 94.12 88 PRO A O 1
ATOM 630 N N . ALA A 1 89 ? 9.320 -3.321 -2.916 1.00 96.38 89 ALA A N 1
ATOM 631 C CA . ALA A 1 89 ? 9.480 -2.239 -1.946 1.00 96.38 89 ALA A CA 1
ATOM 632 C C . ALA A 1 89 ? 8.230 -2.051 -1.055 1.00 96.38 89 ALA A C 1
ATOM 634 O O . ALA A 1 89 ? 7.661 -0.960 -0.965 1.00 96.38 89 ALA A O 1
ATOM 635 N N . ILE A 1 90 ? 7.765 -3.142 -0.428 1.00 98.06 90 ILE A N 1
ATOM 636 C CA . ILE A 1 90 ? 6.535 -3.180 0.389 1.00 98.06 90 ILE A CA 1
ATOM 637 C C . ILE A 1 90 ? 6.567 -2.138 1.514 1.00 98.06 90 ILE A C 1
ATOM 639 O O . ILE A 1 90 ? 5.549 -1.532 1.839 1.00 98.06 90 ILE A O 1
ATOM 643 N N . GLU A 1 91 ? 7.748 -1.875 2.065 1.00 97.31 91 GLU A N 1
ATOM 644 C CA . GLU A 1 91 ? 8.007 -0.883 3.108 1.00 97.31 91 GLU A CA 1
ATOM 645 C C . GLU A 1 91 ? 7.674 0.562 2.713 1.00 97.31 91 GLU A C 1
ATOM 647 O O . GLU A 1 91 ? 7.627 1.441 3.571 1.00 97.31 91 GLU A O 1
ATOM 652 N N . ARG A 1 92 ? 7.458 0.821 1.421 1.00 97.69 92 ARG A N 1
ATOM 653 C CA . ARG A 1 92 ? 7.118 2.142 0.883 1.00 97.69 92 ARG A CA 1
ATOM 654 C C . ARG A 1 92 ? 5.621 2.401 0.834 1.00 97.69 92 ARG A C 1
ATOM 656 O O . ARG A 1 92 ? 5.214 3.529 0.559 1.00 97.69 92 ARG A O 1
ATOM 663 N N . PHE A 1 93 ? 4.803 1.382 1.081 1.00 98.62 93 PHE A N 1
ATOM 664 C CA . PHE A 1 93 ? 3.359 1.541 1.116 1.00 98.62 93 PHE A CA 1
ATOM 665 C C . PHE A 1 93 ? 2.876 2.079 2.464 1.00 98.62 93 PHE A C 1
ATOM 667 O O . PHE A 1 93 ? 3.414 1.762 3.527 1.00 98.62 93 PHE A O 1
ATOM 674 N N . GLY A 1 94 ? 1.795 2.848 2.421 1.00 98.12 94 GLY A N 1
ATOM 675 C CA . GLY A 1 94 ? 1.033 3.237 3.601 1.00 98.12 94 GLY A CA 1
ATOM 676 C C . GLY A 1 94 ? -0.403 3.596 3.246 1.00 98.12 94 GLY A C 1
ATOM 677 O O . GLY A 1 94 ? -0.707 3.910 2.096 1.00 98.12 94 GLY A O 1
ATOM 678 N N . ALA A 1 95 ? -1.291 3.544 4.228 1.00 98.19 95 ALA A N 1
ATOM 679 C CA . ALA A 1 95 ? -2.653 4.037 4.103 1.00 98.19 95 ALA A CA 1
ATOM 680 C C . ALA A 1 95 ? -2.726 5.498 4.568 1.00 98.19 95 ALA A C 1
ATOM 682 O O . ALA A 1 95 ? -2.007 5.895 5.489 1.00 98.19 95 ALA A O 1
ATOM 683 N N . ARG A 1 96 ? -3.594 6.299 3.944 1.00 95.88 96 ARG A N 1
ATOM 684 C CA . ARG A 1 96 ? -3.813 7.700 4.313 1.00 95.88 96 ARG A CA 1
ATOM 685 C C . ARG A 1 96 ? -5.270 8.022 4.607 1.00 95.88 96 ARG A C 1
ATOM 687 O O . ARG A 1 96 ? -6.168 7.600 3.873 1.00 95.88 96 ARG A O 1
ATOM 694 N N . SER A 1 97 ? -5.486 8.794 5.671 1.00 94.44 97 SER A N 1
ATOM 695 C CA . SER A 1 97 ? -6.772 9.434 5.963 1.00 94.44 97 SER A CA 1
ATOM 696 C C . SER A 1 97 ? -7.026 10.621 5.033 1.00 94.44 97 SER A C 1
ATOM 698 O O . SER A 1 97 ? -6.107 11.150 4.405 1.00 94.44 97 SER A O 1
ATOM 700 N N . GLU A 1 98 ? -8.280 11.068 4.965 1.00 88.00 98 GLU A N 1
ATOM 701 C CA . GLU A 1 98 ? -8.658 12.269 4.209 1.00 88.00 98 GLU A CA 1
ATOM 702 C C . GLU A 1 98 ? -7.907 13.520 4.692 1.00 88.00 98 GLU A C 1
ATOM 704 O O . GLU A 1 98 ? -7.521 14.366 3.887 1.00 88.00 98 GLU A O 1
ATOM 709 N N . ALA A 1 99 ? -7.640 13.602 5.999 1.00 86.12 99 ALA A N 1
ATOM 710 C CA . ALA A 1 99 ? -6.884 14.688 6.617 1.00 86.12 99 ALA A CA 1
ATOM 711 C C . ALA A 1 99 ? -5.358 14.563 6.429 1.00 86.12 99 ALA A C 1
ATOM 713 O O . ALA A 1 99 ? -4.631 15.505 6.743 1.00 86.12 99 ALA A O 1
ATOM 714 N N . GLY A 1 100 ? -4.870 13.433 5.903 1.00 86.88 100 GLY A N 1
ATOM 715 C CA . GLY A 1 100 ? -3.456 13.195 5.608 1.00 86.88 100 GLY A CA 1
ATOM 716 C C . GLY A 1 100 ? -2.697 12.355 6.639 1.00 86.88 100 GLY A C 1
ATOM 717 O O . GLY A 1 100 ? -1.495 12.145 6.449 1.00 86.88 100 GLY A O 1
ATOM 718 N N . ASP A 1 101 ? -3.357 11.835 7.683 1.00 94.25 101 ASP A N 1
ATOM 719 C CA . ASP A 1 101 ? -2.735 10.903 8.638 1.00 94.25 101 ASP A CA 1
ATOM 720 C C . ASP A 1 101 ? -2.169 9.696 7.892 1.00 94.25 101 ASP A C 1
ATOM 722 O O . ASP A 1 101 ? -2.832 9.151 7.010 1.00 94.25 101 ASP A O 1
ATOM 726 N N . PHE A 1 102 ? -0.951 9.286 8.237 1.00 95.19 102 PHE A N 1
ATOM 727 C CA . PHE A 1 102 ? -0.228 8.228 7.538 1.00 95.19 102 PHE A CA 1
ATOM 728 C C . PHE A 1 102 ? -0.057 6.994 8.421 1.00 95.19 102 PHE A C 1
ATOM 730 O O . PHE A 1 102 ? 0.510 7.076 9.512 1.00 95.19 102 PHE A O 1
ATOM 737 N N . TYR A 1 103 ? -0.489 5.843 7.910 1.00 97.81 103 TYR A N 1
ATOM 738 C CA . TYR A 1 103 ? -0.351 4.538 8.550 1.00 97.81 103 TYR A CA 1
ATOM 739 C C . TY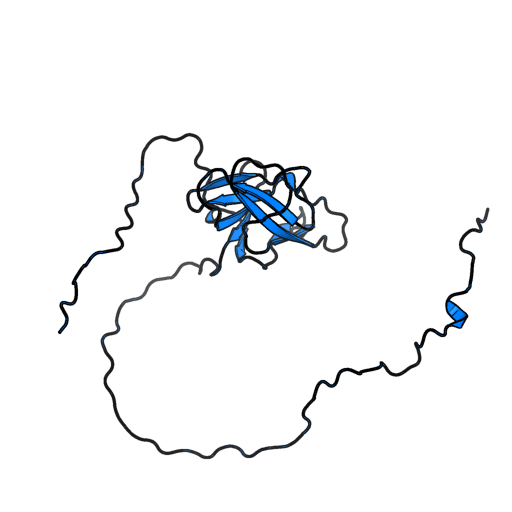R A 1 103 ? 0.572 3.663 7.690 1.00 97.81 103 TYR A C 1
ATOM 741 O O . TYR A 1 103 ? 0.146 3.209 6.625 1.00 97.81 103 TYR A O 1
ATOM 749 N N . PRO A 1 104 ? 1.839 3.442 8.085 1.00 98.00 104 PRO A N 1
ATOM 750 C CA . PRO A 1 104 ? 2.772 2.648 7.288 1.00 98.00 104 PRO A CA 1
ATOM 751 C C . PRO A 1 104 ? 2.319 1.188 7.185 1.00 98.00 104 PRO A C 1
ATOM 753 O O . PRO A 1 104 ? 1.683 0.660 8.101 1.00 98.00 104 PRO A O 1
ATOM 756 N N . ALA A 1 105 ? 2.682 0.521 6.087 1.00 98.50 105 ALA A N 1
ATOM 757 C CA . ALA A 1 105 ? 2.483 -0.917 5.956 1.00 98.50 105 ALA A CA 1
ATOM 758 C C . ALA A 1 105 ? 3.205 -1.669 7.090 1.00 98.50 105 ALA A C 1
ATOM 760 O O . ALA A 1 105 ? 4.374 -1.408 7.392 1.00 98.50 105 ALA A O 1
ATOM 761 N N . ILE A 1 106 ? 2.520 -2.627 7.717 1.00 98.50 106 ILE A N 1
ATOM 762 C CA . ILE A 1 106 ? 3.086 -3.433 8.803 1.00 98.50 106 ILE A CA 1
ATOM 763 C C . ILE A 1 106 ? 4.109 -4.404 8.205 1.00 98.50 106 ILE A C 1
ATOM 765 O O . ILE A 1 106 ? 3.744 -5.345 7.493 1.00 98.50 106 ILE A O 1
ATOM 769 N N . LEU A 1 107 ? 5.393 -4.182 8.494 1.00 96.81 107 LEU A N 1
ATOM 770 C CA . LEU A 1 107 ? 6.482 -5.033 8.011 1.00 96.81 107 LEU A CA 1
ATOM 771 C C . LEU A 1 107 ? 6.401 -6.443 8.605 1.00 96.81 107 LEU A C 1
ATOM 773 O O . LEU A 1 107 ? 6.051 -6.629 9.767 1.00 96.81 107 LEU A O 1
ATOM 777 N N . GLY A 1 108 ? 6.734 -7.447 7.793 1.00 95.88 108 GLY A N 1
ATOM 778 C CA . GLY A 1 108 ? 6.654 -8.863 8.167 1.00 95.88 108 GLY A CA 1
ATOM 779 C C . GLY A 1 108 ? 5.250 -9.469 8.060 1.00 95.88 108 GLY A C 1
ATOM 780 O O . GLY A 1 108 ? 5.144 -10.675 7.863 1.00 95.88 108 GLY A O 1
ATOM 781 N N . ALA A 1 109 ? 4.192 -8.653 8.121 1.00 98.12 109 ALA A N 1
ATOM 782 C CA . ALA A 1 109 ? 2.821 -9.072 7.817 1.00 98.12 109 ALA A CA 1
ATOM 783 C C . ALA A 1 109 ? 2.438 -8.760 6.360 1.00 98.12 109 ALA A C 1
ATOM 785 O O . ALA A 1 109 ? 1.909 -9.616 5.648 1.00 98.12 109 ALA A O 1
ATOM 786 N N . SER A 1 110 ? 2.752 -7.545 5.902 1.00 98.62 110 SER A N 1
ATOM 787 C CA . SER A 1 110 ? 2.520 -7.108 4.521 1.00 98.62 110 SER A CA 1
ATOM 788 C C . SER A 1 110 ? 3.481 -7.790 3.550 1.00 98.62 110 SER A C 1
ATOM 790 O O . SER A 1 110 ? 4.653 -8.011 3.865 1.00 98.62 110 SER A O 1
ATOM 792 N N . ASN A 1 111 ? 2.995 -8.109 2.353 1.00 97.81 111 ASN A N 1
ATOM 793 C CA . ASN A 1 111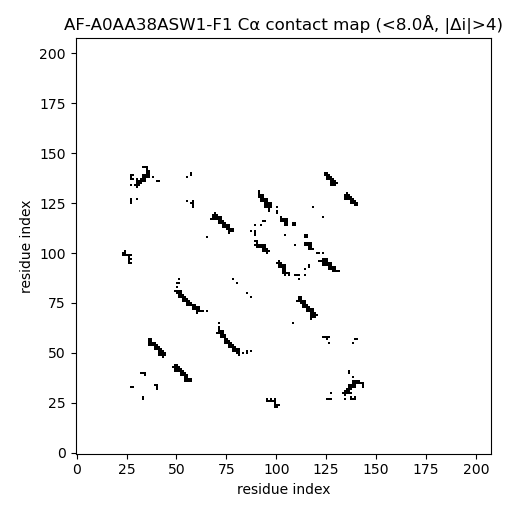 ? 3.728 -8.848 1.329 1.00 97.81 111 ASN A CA 1
ATOM 794 C C . ASN A 1 111 ? 3.202 -8.520 -0.092 1.00 97.81 111 ASN A C 1
ATOM 796 O O . ASN A 1 111 ? 2.210 -7.807 -0.229 1.00 97.81 111 ASN A O 1
ATOM 800 N N . PRO A 1 112 ? 3.833 -9.037 -1.167 1.00 95.50 112 PRO A N 1
ATOM 801 C CA . PRO A 1 112 ? 3.406 -8.812 -2.555 1.00 95.50 112 PRO A CA 1
ATOM 802 C C . PRO A 1 112 ? 1.976 -9.218 -2.943 1.00 95.50 112 PRO A C 1
ATOM 804 O O . PRO A 1 112 ? 1.590 -8.960 -4.080 1.00 95.50 112 PRO A O 1
ATOM 807 N N . GLY A 1 113 ? 1.214 -9.868 -2.059 1.00 97.56 113 GLY A N 1
ATOM 808 C CA . GLY A 1 113 ? -0.196 -10.200 -2.272 1.00 97.56 113 GLY A CA 1
ATOM 809 C C . GLY A 1 113 ? -1.170 -9.378 -1.427 1.00 97.56 113 GLY A C 1
ATOM 810 O O . GLY A 1 113 ? -2.308 -9.180 -1.844 1.00 97.5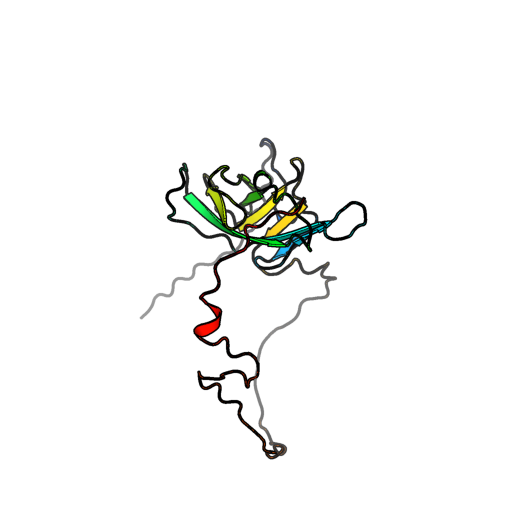6 113 GLY A O 1
ATOM 811 N N . GLU A 1 114 ? -0.745 -8.876 -0.267 1.00 98.44 114 GLU A N 1
ATOM 812 C CA . GLU A 1 114 ? -1.627 -8.221 0.703 1.00 98.44 114 GLU A CA 1
ATOM 813 C C . GLU A 1 114 ? -0.843 -7.206 1.547 1.00 98.44 114 GLU A C 1
ATOM 815 O O . GLU A 1 114 ? 0.234 -7.506 2.070 1.00 98.44 114 GLU A O 1
ATOM 820 N N . LEU A 1 115 ? -1.395 -6.005 1.697 1.00 98.81 115 LEU A N 1
ATOM 821 C CA . LEU A 1 115 ? -0.884 -4.945 2.561 1.00 98.81 115 LEU A CA 1
ATOM 822 C C . LEU A 1 115 ? -1.739 -4.861 3.820 1.00 98.81 115 LEU A C 1
ATOM 824 O O . LEU A 1 115 ? -2.961 -4.900 3.716 1.00 98.81 115 LEU A O 1
ATOM 828 N N . TYR A 1 116 ? -1.107 -4.676 4.978 1.00 98.81 116 TYR A N 1
ATOM 829 C CA . TYR A 1 116 ? -1.777 -4.488 6.265 1.00 98.81 116 TYR A CA 1
ATOM 830 C C . TYR A 1 116 ? -1.375 -3.164 6.908 1.00 98.81 116 TYR A C 1
ATOM 832 O O . TYR A 1 116 ? -0.203 -2.785 6.872 1.00 98.81 116 TYR A O 1
ATOM 840 N N . PHE A 1 117 ? -2.330 -2.498 7.553 1.00 98.75 117 PHE A N 1
ATOM 841 C CA . PHE A 1 117 ? -2.152 -1.192 8.184 1.00 98.75 117 PHE A CA 1
ATOM 842 C C . PHE A 1 117 ? -2.774 -1.184 9.584 1.00 98.75 117 PHE A C 1
ATOM 844 O O . PHE A 1 117 ? -3.905 -1.636 9.760 1.00 98.75 117 PHE A O 1
ATOM 851 N N . ASP A 1 118 ? -2.041 -0.654 10.566 1.00 98.69 118 ASP A N 1
ATOM 852 C CA . ASP A 1 118 ? -2.526 -0.434 11.935 1.00 98.69 118 ASP A CA 1
ATOM 853 C C . ASP A 1 118 ? -3.122 0.978 12.042 1.00 98.69 118 ASP A C 1
ATOM 855 O O . ASP A 1 118 ? -2.391 1.973 12.108 1.00 98.69 118 ASP A O 1
ATOM 859 N N . VAL A 1 119 ? -4.451 1.079 11.999 1.00 98.38 119 VAL A N 1
ATOM 860 C CA . VAL A 1 119 ? -5.166 2.360 11.984 1.00 98.38 119 VAL A CA 1
ATOM 861 C C . VAL A 1 119 ? -5.477 2.788 13.411 1.00 98.38 119 VAL A C 1
ATOM 863 O O . VAL A 1 119 ? -6.443 2.346 14.026 1.00 98.38 119 VAL A O 1
ATOM 866 N N . VAL A 1 120 ? -4.658 3.695 13.938 1.00 97.75 120 VAL A N 1
ATOM 867 C CA . VAL A 1 120 ? -4.775 4.229 15.310 1.00 97.75 120 VAL A CA 1
ATOM 868 C C . VAL A 1 120 ? -5.484 5.590 15.386 1.00 97.75 120 VAL A C 1
ATOM 870 O O . VAL A 1 120 ? -5.430 6.261 16.416 1.00 97.75 120 VAL A O 1
ATOM 873 N N . GLY A 1 121 ? -6.111 6.035 14.294 1.00 96.25 121 GLY A N 1
ATOM 874 C CA . GLY A 1 121 ? -6.744 7.351 14.178 1.00 96.25 121 GLY A CA 1
ATOM 875 C C . GLY A 1 121 ? -7.873 7.371 13.140 1.00 96.25 121 GLY A C 1
ATOM 876 O O . GLY A 1 121 ? -8.573 6.368 13.003 1.00 96.25 121 GLY A O 1
ATOM 877 N N . PRO A 1 122 ? -8.093 8.498 12.432 1.00 96.81 122 PRO A N 1
ATOM 878 C CA . PRO A 1 122 ? -9.136 8.596 11.415 1.00 96.81 122 PRO A CA 1
ATOM 879 C C . PRO A 1 122 ? -9.041 7.507 10.341 1.00 96.81 122 PRO A C 1
ATOM 881 O O . PRO A 1 122 ? -7.957 7.124 9.904 1.00 96.81 122 PRO A O 1
ATOM 884 N N . THR A 1 123 ? -10.197 7.035 9.874 1.00 96.19 123 THR A N 1
ATOM 885 C CA . THR A 1 123 ? -10.270 5.962 8.879 1.00 96.19 123 THR A CA 1
ATOM 886 C C . THR A 1 123 ? -9.541 6.349 7.585 1.00 96.19 123 THR A C 1
ATOM 888 O O . THR A 1 123 ? -9.840 7.402 7.009 1.00 96.19 123 THR A O 1
ATOM 891 N N . PRO A 1 124 ? -8.608 5.515 7.090 1.00 96.94 124 PRO A N 1
ATOM 892 C CA . PRO A 1 124 ? -7.946 5.771 5.827 1.00 96.94 124 PRO A CA 1
ATOM 893 C C . PRO A 1 124 ? -8.904 5.564 4.656 1.00 96.94 124 PRO A C 1
ATOM 895 O O . PRO A 1 124 ? -9.713 4.637 4.645 1.00 96.94 124 PRO A O 1
ATOM 898 N N . ASN A 1 125 ? -8.781 6.410 3.639 1.00 95.38 125 ASN A N 1
ATOM 899 C CA . ASN A 1 125 ? -9.544 6.297 2.399 1.00 95.38 125 ASN A CA 1
ATOM 900 C C . ASN A 1 125 ? -8.656 5.976 1.190 1.00 95.38 125 ASN A C 1
ATOM 902 O O . ASN A 1 125 ? -9.181 5.683 0.122 1.00 95.38 125 ASN A O 1
ATOM 906 N N . SER A 1 126 ? -7.333 6.002 1.345 1.00 96.94 126 SER A N 1
ATOM 907 C CA . SER A 1 126 ? -6.380 5.862 0.246 1.00 96.94 126 SER A CA 1
ATOM 908 C C . SER A 1 126 ? -5.173 5.019 0.637 1.00 96.94 126 SER A C 1
ATOM 910 O O . SER A 1 126 ? -4.829 4.913 1.814 1.00 96.94 126 SER A O 1
ATOM 912 N N . VAL A 1 127 ? -4.528 4.416 -0.359 1.00 98.25 127 VAL A N 1
ATOM 913 C CA . VAL A 1 127 ? -3.216 3.769 -0.216 1.00 98.25 127 VAL A CA 1
ATOM 914 C C . VAL A 1 127 ? -2.221 4.546 -1.059 1.00 98.25 127 VAL A C 1
ATOM 916 O O . VAL A 1 127 ? -2.541 4.942 -2.175 1.00 98.25 127 VAL A O 1
ATOM 919 N N . VAL A 1 128 ? -1.018 4.762 -0.546 1.00 97.88 128 VAL A N 1
ATOM 920 C CA . VAL A 1 128 ? 0.046 5.492 -1.232 1.00 97.88 128 VAL A CA 1
ATOM 921 C C . VAL A 1 128 ? 1.320 4.663 -1.282 1.00 97.88 128 VAL A C 1
ATOM 923 O O . VAL A 1 128 ? 1.568 3.839 -0.403 1.00 97.88 128 VAL A O 1
ATOM 926 N N . TRP A 1 129 ? 2.135 4.914 -2.301 1.00 97.62 129 TRP A N 1
ATOM 927 C CA . TRP A 1 129 ? 3.540 4.527 -2.347 1.00 97.62 129 TRP A CA 1
ATOM 928 C C . TRP A 1 129 ? 4.382 5.793 -2.171 1.00 97.62 129 TRP A C 1
ATOM 930 O O . TRP A 1 129 ? 4.273 6.726 -2.974 1.00 97.62 129 TRP A O 1
ATOM 940 N N . ASN A 1 130 ? 5.199 5.839 -1.123 1.00 94.62 130 ASN A N 1
ATOM 941 C CA . ASN A 1 130 ? 5.962 7.014 -0.710 1.00 94.62 130 ASN A CA 1
ATOM 942 C C . ASN A 1 130 ? 7.475 6.765 -0.842 1.00 94.62 130 ASN A C 1
ATOM 944 O O . ASN A 1 130 ? 8.003 5.756 -0.372 1.00 94.62 130 ASN A O 1
ATOM 948 N N . ASP A 1 131 ? 8.199 7.708 -1.449 1.00 91.12 131 ASP A N 1
ATOM 949 C CA . ASP A 1 131 ? 9.649 7.598 -1.670 1.00 91.12 131 ASP A CA 1
ATOM 950 C C . ASP A 1 131 ? 10.503 7.989 -0.444 1.00 91.12 131 ASP A C 1
ATOM 952 O O . ASP A 1 131 ? 11.732 8.071 -0.517 1.00 91.12 131 ASP A O 1
ATOM 956 N N . GLY A 1 132 ? 9.886 8.158 0.723 1.00 87.44 132 GLY A N 1
ATOM 957 C CA . GLY A 1 132 ? 10.511 8.629 1.959 1.00 87.44 132 GLY A CA 1
ATOM 958 C C . GLY A 1 132 ? 10.485 10.149 2.115 1.00 87.44 132 GLY A C 1
ATOM 959 O O . GLY A 1 132 ? 10.839 10.643 3.183 1.00 87.44 132 GLY A O 1
ATOM 960 N N . ILE A 1 133 ? 10.070 10.886 1.082 1.00 87.25 133 ILE A N 1
ATOM 961 C CA . ILE A 1 133 ? 9.915 12.343 1.110 1.00 87.25 133 ILE A CA 1
ATOM 962 C C . ILE A 1 133 ? 8.475 12.714 0.743 1.00 87.25 133 ILE A C 1
ATOM 964 O O . ILE A 1 133 ? 7.857 13.533 1.424 1.00 87.25 133 ILE A O 1
ATOM 968 N N . ARG A 1 134 ? 7.922 12.108 -0.311 1.00 89.06 134 ARG A N 1
ATOM 969 C CA . ARG A 1 134 ? 6.597 12.423 -0.856 1.00 89.06 134 ARG A CA 1
ATOM 970 C C . ARG A 1 134 ? 5.911 11.201 -1.459 1.00 89.06 134 ARG A C 1
ATOM 972 O O . ARG A 1 134 ? 6.538 10.193 -1.782 1.00 89.06 134 ARG A O 1
ATOM 979 N N . ASP A 1 135 ? 4.596 11.307 -1.604 1.00 92.81 135 ASP A N 1
ATOM 980 C CA . ASP A 1 135 ? 3.798 10.272 -2.252 1.00 92.81 135 ASP A CA 1
ATOM 981 C C . ASP A 1 135 ? 4.024 10.336 -3.764 1.00 92.81 135 ASP A C 1
ATOM 983 O O . ASP A 1 135 ? 3.849 11.383 -4.387 1.00 92.81 135 ASP A O 1
ATOM 987 N N . ILE A 1 136 ? 4.425 9.216 -4.358 1.00 94.69 136 ILE A N 1
ATOM 988 C CA . ILE A 1 136 ? 4.663 9.110 -5.802 1.00 94.69 136 ILE A CA 1
ATOM 989 C C . ILE A 1 136 ? 3.446 8.508 -6.489 1.00 94.69 136 ILE A C 1
ATOM 991 O O . ILE A 1 136 ? 2.988 9.025 -7.507 1.00 94.69 136 ILE A O 1
ATOM 995 N N . LEU A 1 137 ? 2.903 7.434 -5.914 1.00 97.00 137 LEU A N 1
ATOM 996 C CA . LEU A 1 137 ? 1.693 6.775 -6.393 1.00 97.00 137 LEU A CA 1
ATOM 997 C C . LEU A 1 137 ? 0.615 6.853 -5.316 1.00 97.00 137 LEU A C 1
ATOM 999 O O . LEU A 1 137 ? 0.920 6.710 -4.131 1.00 97.00 137 LEU A O 1
ATOM 1003 N N . ALA A 1 138 ? -0.639 7.013 -5.723 1.00 96.75 138 ALA A N 1
ATOM 1004 C CA . ALA A 1 138 ? -1.778 6.917 -4.820 1.00 96.75 138 ALA A CA 1
ATOM 1005 C C . ALA A 1 138 ? -2.951 6.186 -5.471 1.00 96.75 138 ALA A C 1
ATOM 1007 O O . ALA A 1 138 ? -3.253 6.393 -6.645 1.00 96.75 138 ALA A O 1
ATOM 1008 N N . TRP A 1 139 ? -3.648 5.384 -4.674 1.00 97.62 139 TRP A N 1
ATOM 1009 C CA . TRP A 1 139 ? -4.910 4.744 -5.012 1.00 97.62 139 TRP A CA 1
ATOM 1010 C C . TRP A 1 139 ? -6.003 5.283 -4.097 1.00 97.62 139 TRP A C 1
ATOM 1012 O O . TRP A 1 139 ? -5.906 5.182 -2.874 1.00 97.62 139 TRP A O 1
ATOM 1022 N N . VAL A 1 140 ? -7.034 5.868 -4.701 1.00 95.38 140 VAL A N 1
ATOM 1023 C CA . VAL A 1 140 ? -8.151 6.531 -4.012 1.00 95.38 140 VAL A CA 1
ATOM 1024 C C . VAL A 1 140 ? -9.497 5.918 -4.435 1.00 95.38 140 VAL A C 1
ATOM 1026 O O . VAL A 1 140 ? -9.570 5.232 -5.465 1.00 95.38 140 VAL A O 1
ATOM 1029 N N . PRO A 1 141 ? -10.594 6.145 -3.690 1.00 91.56 141 PRO A N 1
ATOM 1030 C CA . PRO A 1 141 ? -11.937 5.790 -4.140 1.00 91.56 141 PRO A CA 1
ATOM 1031 C C . PRO A 1 141 ? -12.275 6.554 -5.434 1.00 91.56 141 PRO A C 1
ATOM 1033 O O . PRO A 1 141 ? -11.774 7.654 -5.653 1.00 91.56 141 PRO A O 1
ATOM 1036 N N . GLY A 1 142 ? -13.096 5.984 -6.323 1.00 78.81 142 GLY A N 1
ATOM 1037 C CA . GLY A 1 142 ? -13.520 6.689 -7.548 1.00 78.81 142 GLY A CA 1
ATOM 1038 C C . GLY A 1 142 ? -14.361 7.942 -7.246 1.00 78.81 142 GLY A C 1
ATOM 1039 O O . GLY A 1 142 ? -15.000 7.995 -6.201 1.00 78.81 142 GLY A O 1
ATOM 1040 N N . GLN A 1 143 ? -14.454 8.960 -8.115 1.00 50.50 143 GLN A N 1
ATOM 1041 C CA . GLN A 1 143 ? -13.916 9.164 -9.476 1.00 50.50 143 GLN A CA 1
ATOM 1042 C C . GLN A 1 143 ? -12.477 9.716 -9.493 1.00 50.50 143 GLN A C 1
ATOM 1044 O O . GLN A 1 143 ? -12.066 10.428 -8.584 1.00 50.50 143 GLN A O 1
ATOM 1049 N N . ALA A 1 144 ? -11.726 9.431 -10.568 1.00 50.47 144 ALA A N 1
ATOM 1050 C CA . ALA A 1 144 ? -10.470 10.128 -10.859 1.00 50.47 144 ALA A CA 1
ATOM 1051 C C . ALA A 1 144 ? -10.695 11.655 -10.841 1.00 50.47 144 ALA A C 1
ATOM 1053 O O . ALA A 1 144 ? -11.778 12.081 -11.257 1.00 50.47 144 ALA A O 1
ATOM 1054 N N . PRO A 1 145 ? -9.717 12.483 -10.418 1.00 43.72 145 PRO A N 1
ATOM 1055 C CA . PRO A 1 145 ? -9.833 13.928 -10.555 1.00 43.72 145 PRO A CA 1
ATOM 1056 C C . PRO A 1 145 ? -10.136 14.241 -12.019 1.00 43.72 145 PRO A C 1
ATOM 1058 O O . PRO A 1 145 ? -9.313 14.007 -12.905 1.00 43.72 145 PRO A O 1
ATOM 1061 N N . THR A 1 146 ? -11.346 14.719 -12.299 1.00 42.56 146 THR A N 1
ATOM 1062 C CA . THR A 1 146 ? -11.629 15.338 -13.586 1.00 42.56 146 THR A CA 1
ATOM 1063 C C . THR A 1 146 ? -10.642 16.491 -13.721 1.00 42.56 146 THR A C 1
ATOM 1065 O O . THR A 1 146 ? -10.536 17.309 -12.804 1.00 42.56 146 THR A O 1
ATOM 1068 N N . GLY A 1 147 ? -9.889 16.531 -14.825 1.00 45.81 147 GLY A N 1
ATOM 1069 C CA . GLY A 1 147 ? -9.015 17.657 -15.165 1.00 45.81 147 GLY A CA 1
ATOM 1070 C C . GLY A 1 147 ? -9.766 18.998 -15.122 1.00 45.81 147 GLY A C 1
ATOM 1071 O O . GLY A 1 147 ? -10.984 19.008 -14.936 1.00 45.81 147 GLY A O 1
ATOM 1072 N N . PRO A 1 148 ? -9.072 20.141 -15.279 1.00 38.00 148 PRO A N 1
ATOM 1073 C CA . PRO A 1 148 ? -9.620 21.452 -14.948 1.00 38.00 148 PRO A CA 1
ATOM 1074 C C . PRO A 1 148 ? -10.973 21.663 -15.629 1.00 38.00 148 PRO A C 1
ATOM 1076 O O . PRO A 1 148 ? -11.067 21.815 -16.849 1.00 38.00 148 PRO A O 1
ATOM 1079 N N . THR A 1 149 ? -12.034 21.664 -14.822 1.00 38.88 149 THR A N 1
ATOM 1080 C CA . THR A 1 149 ? -13.369 22.057 -15.250 1.00 38.88 149 THR A CA 1
ATOM 1081 C C . THR A 1 149 ? -13.296 23.536 -15.585 1.00 38.88 149 THR A C 1
ATOM 1083 O O . THR A 1 149 ? -13.344 24.394 -14.703 1.00 38.88 149 THR A O 1
ATOM 1086 N N . THR A 1 150 ? -13.131 23.839 -16.870 1.00 35.75 150 THR A N 1
ATOM 1087 C CA . THR A 1 150 ? -13.337 25.194 -17.368 1.00 35.75 150 THR A CA 1
ATOM 1088 C C . THR A 1 150 ? -14.830 25.458 -17.233 1.00 35.75 150 THR A C 1
ATOM 1090 O O . THR A 1 150 ? -15.646 24.855 -17.927 1.00 35.75 150 THR A O 1
ATOM 1093 N N . GLY A 1 151 ? -15.183 26.261 -16.234 1.00 39.78 151 GLY A N 1
ATOM 1094 C CA . GLY A 1 151 ? -16.562 26.555 -15.886 1.00 39.78 151 GLY A CA 1
ATOM 1095 C C . GLY A 1 151 ? -17.311 27.264 -17.010 1.00 39.78 151 GLY A C 1
ATOM 1096 O O . GLY A 1 151 ? -16.765 28.134 -17.683 1.00 39.78 151 GLY A O 1
ATOM 1097 N N . SER A 1 152 ? -18.579 26.894 -17.166 1.00 34.00 152 SER A N 1
ATOM 1098 C CA . SER A 1 152 ? -19.701 27.665 -17.724 1.00 34.00 152 SER A CA 1
ATOM 1099 C C . SER A 1 152 ? -20.917 26.742 -17.620 1.00 34.00 152 SER A C 1
ATOM 1101 O O . SER A 1 152 ? -20.886 25.665 -18.194 1.00 34.00 152 SER A O 1
ATOM 1103 N N . GLY A 1 153 ? -22.012 26.972 -16.913 1.00 34.31 153 GLY A N 1
ATOM 1104 C CA . GLY A 1 153 ? -22.545 27.989 -16.010 1.00 34.31 153 GLY A CA 1
ATOM 1105 C C . GLY A 1 153 ? -23.860 27.383 -15.455 1.00 34.31 153 GLY A C 1
ATOM 1106 O O . GLY A 1 153 ? -24.227 26.273 -15.853 1.00 34.31 153 GLY A O 1
ATOM 1107 N N . PRO A 1 154 ? -24.579 28.030 -14.526 1.00 45.62 154 PRO A N 1
ATOM 1108 C CA . PRO A 1 154 ? -25.790 27.457 -13.944 1.00 45.62 154 PRO A CA 1
ATOM 1109 C C . PRO A 1 154 ? -26.995 27.683 -14.869 1.00 45.62 154 PRO A C 1
ATOM 1111 O O . PRO A 1 154 ? -27.104 28.762 -15.444 1.00 45.62 154 PRO A O 1
ATOM 1114 N N . ASN A 1 155 ? -27.887 26.690 -15.001 1.00 37.28 155 ASN A N 1
ATOM 1115 C CA . ASN A 1 155 ? -29.349 26.867 -15.068 1.00 37.28 155 ASN A CA 1
ATOM 1116 C C . ASN A 1 155 ? -30.071 25.543 -15.358 1.00 37.28 155 ASN A C 1
ATOM 1118 O O . ASN A 1 155 ? -30.007 25.047 -16.475 1.00 37.28 155 ASN A O 1
ATOM 1122 N N . PHE A 1 156 ? -30.864 25.063 -14.398 1.00 29.70 156 PHE A N 1
ATOM 1123 C CA . PHE A 1 156 ? -32.094 24.323 -14.691 1.00 29.70 156 PHE A CA 1
ATOM 1124 C C . PHE A 1 156 ? -33.141 24.656 -13.623 1.00 29.70 156 PHE A C 1
ATOM 1126 O O . PHE A 1 156 ? -32.943 24.297 -12.460 1.00 29.70 156 PHE A O 1
ATOM 1133 N N . PRO A 1 157 ? -34.263 25.298 -13.985 1.00 37.69 157 PRO A N 1
ATOM 1134 C CA . PRO A 1 157 ? -35.501 2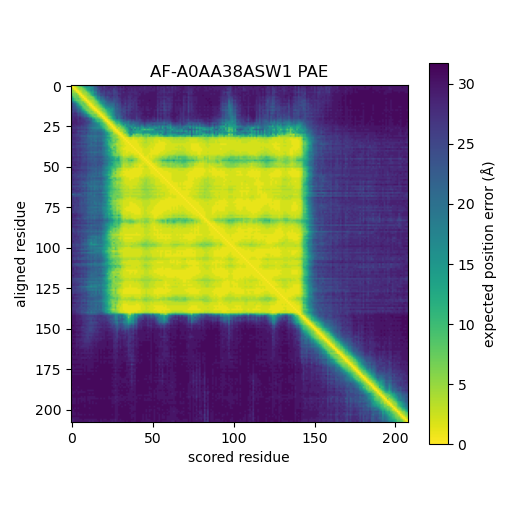5.101 -13.268 1.00 37.69 157 PRO A CA 1
ATOM 1135 C C . PRO A 1 157 ? -36.473 24.245 -14.089 1.00 37.69 157 PRO A C 1
ATOM 1137 O O . PRO A 1 157 ? -36.747 24.519 -15.252 1.00 37.69 157 PRO A O 1
ATOM 1140 N N . ASP A 1 158 ? -36.995 23.260 -13.366 1.00 31.64 158 ASP A N 1
ATOM 1141 C CA . ASP A 1 158 ? -38.330 22.668 -13.415 1.00 31.64 158 ASP A CA 1
ATOM 1142 C C . ASP A 1 158 ? -38.783 21.817 -14.615 1.00 31.64 158 ASP A C 1
ATOM 1144 O O . ASP A 1 158 ? -38.575 22.104 -15.790 1.00 31.64 158 ASP A O 1
ATOM 1148 N N . SER A 1 159 ? -39.456 20.729 -14.248 1.00 41.66 159 SER A N 1
ATOM 1149 C CA . SER A 1 159 ? -40.142 19.790 -15.125 1.00 41.66 159 SER A CA 1
ATOM 1150 C C . SER A 1 159 ? -41.587 20.240 -15.321 1.00 41.66 159 SER A C 1
ATOM 1152 O O . SER A 1 159 ? -42.306 20.408 -14.340 1.00 41.66 159 SER A O 1
ATOM 1154 N N . GLN A 1 160 ? -42.081 20.294 -16.561 1.00 31.80 160 GLN A N 1
ATOM 1155 C CA . GLN A 1 160 ? -43.510 20.079 -16.794 1.00 31.80 160 GLN A CA 1
ATOM 1156 C C . GLN A 1 160 ? -43.808 19.467 -18.168 1.00 31.80 160 GLN A C 1
ATOM 1158 O O . GLN A 1 160 ? -43.201 19.795 -19.181 1.00 31.80 160 GLN A O 1
ATOM 1163 N N . SER A 1 161 ? -44.736 18.515 -18.119 1.00 37.84 161 SER A N 1
ATOM 1164 C CA . SER A 1 161 ? -45.149 17.531 -19.116 1.00 37.84 161 SER A CA 1
ATOM 1165 C C . SER A 1 161 ? -45.827 18.076 -20.377 1.00 37.84 161 SER A C 1
ATOM 1167 O O . SER A 1 161 ? -46.542 19.069 -20.317 1.00 37.84 161 SER A O 1
ATOM 1169 N N . THR A 1 162 ? -45.739 17.305 -21.467 1.00 30.34 162 THR A N 1
ATOM 1170 C CA . THR A 1 162 ? -46.826 16.614 -22.217 1.00 30.34 162 THR A CA 1
ATOM 1171 C C . THR A 1 162 ? -46.525 16.611 -23.718 1.00 30.34 162 THR A C 1
ATOM 1173 O O . THR A 1 162 ? -46.218 17.650 -24.286 1.00 30.34 162 THR A O 1
ATOM 1176 N N . ASP A 1 163 ? -46.550 15.438 -24.357 1.00 31.05 163 ASP A N 1
ATOM 1177 C CA . ASP A 1 163 ? -47.602 15.007 -25.298 1.00 31.05 163 ASP A CA 1
ATOM 1178 C C . ASP A 1 163 ? -47.115 13.880 -26.246 1.00 31.05 163 ASP A C 1
ATOM 1180 O O . ASP A 1 163 ? -45.927 13.581 -26.355 1.00 31.05 163 ASP A O 1
ATOM 1184 N N . VAL A 1 164 ? -48.089 13.191 -26.835 1.00 33.38 164 VAL A N 1
ATOM 1185 C CA . VAL A 1 164 ? -48.124 11.805 -27.337 1.00 33.38 164 VAL A CA 1
ATOM 1186 C C . VAL A 1 164 ? -47.401 11.533 -28.685 1.00 33.38 164 VAL A C 1
ATOM 1188 O O . VAL A 1 164 ? -47.169 12.424 -29.493 1.00 33.38 164 VAL A O 1
ATOM 1191 N N . ALA A 1 165 ? -47.067 10.248 -28.898 1.00 35.00 165 ALA A N 1
ATOM 1192 C CA . ALA A 1 165 ? -46.382 9.586 -30.028 1.00 35.00 165 ALA A CA 1
ATOM 1193 C C . ALA A 1 165 ? -46.976 9.811 -31.454 1.00 35.00 165 ALA A C 1
ATOM 1195 O O . ALA A 1 165 ? -48.098 10.296 -31.587 1.00 35.00 165 ALA A O 1
ATOM 1196 N N . PRO A 1 166 ? -46.281 9.372 -32.534 1.00 37.34 166 PRO A N 1
ATOM 1197 C CA . PRO A 1 166 ? -46.421 7.968 -32.947 1.00 37.34 166 PRO A CA 1
ATOM 1198 C C . PRO A 1 166 ? -45.109 7.252 -33.319 1.00 37.34 166 PRO A C 1
ATOM 1200 O O . PRO A 1 166 ? -44.082 7.850 -33.630 1.00 37.34 166 PRO A O 1
ATOM 1203 N N . ALA A 1 167 ? -45.195 5.923 -33.274 1.00 42.81 167 ALA A N 1
ATOM 1204 C CA . ALA A 1 167 ? -44.150 4.961 -33.589 1.00 42.81 167 ALA A CA 1
ATOM 1205 C C . ALA A 1 167 ? -43.762 4.952 -35.081 1.00 42.81 167 ALA A C 1
ATOM 1207 O O . ALA A 1 167 ? -44.626 4.937 -35.957 1.00 42.81 167 ALA A O 1
ATOM 1208 N N . GLY A 1 168 ? -42.454 4.880 -35.344 1.00 35.12 168 GLY A N 1
ATOM 1209 C CA . GLY A 1 168 ? -41.870 4.446 -36.617 1.00 35.12 168 GLY A CA 1
ATOM 1210 C C . GLY A 1 168 ? -41.365 2.997 -36.508 1.00 35.12 168 GLY A C 1
ATOM 1211 O O . GLY A 1 168 ? -41.051 2.555 -35.402 1.00 35.12 168 GLY A O 1
ATOM 1212 N N . PRO A 1 169 ? -41.335 2.234 -37.614 1.00 38.09 169 PRO A N 1
ATOM 1213 C CA . PRO A 1 169 ? -41.275 0.773 -37.591 1.00 38.09 169 PRO A CA 1
ATOM 1214 C C . PRO A 1 169 ? -39.959 0.209 -37.039 1.00 38.09 169 PRO A C 1
ATOM 1216 O O . PRO A 1 169 ? -38.874 0.718 -37.315 1.00 38.09 169 PRO A O 1
ATOM 1219 N N . ALA A 1 170 ? -40.086 -0.888 -36.290 1.00 45.12 170 ALA A N 1
ATOM 1220 C CA . ALA A 1 170 ? -38.980 -1.725 -35.845 1.00 45.12 170 ALA A CA 1
ATOM 1221 C C . ALA A 1 170 ? -38.281 -2.398 -37.043 1.00 45.12 170 ALA A C 1
ATOM 1223 O O . ALA A 1 170 ? -38.973 -2.853 -37.959 1.00 45.12 170 ALA A O 1
ATOM 1224 N N . PRO A 1 171 ? -36.944 -2.534 -37.045 1.00 41.94 171 PRO A N 1
ATOM 1225 C CA . PRO A 1 171 ? -36.288 -3.471 -37.940 1.00 41.94 171 PRO A CA 1
ATOM 1226 C C . PRO A 1 171 ? -36.526 -4.904 -37.447 1.00 41.94 171 PRO A C 1
ATOM 1228 O O . PRO A 1 171 ? -36.280 -5.234 -36.286 1.00 41.94 171 PRO A O 1
ATOM 1231 N N . THR A 1 172 ? -37.033 -5.738 -38.350 1.00 39.16 172 THR A N 1
ATOM 1232 C CA . THR A 1 172 ? -37.194 -7.179 -38.170 1.00 39.16 172 THR A CA 1
ATOM 1233 C C . THR A 1 172 ? -35.838 -7.879 -38.114 1.00 39.16 172 THR A C 1
ATOM 1235 O O . THR A 1 172 ? -34.971 -7.666 -38.957 1.00 39.16 172 THR A O 1
ATOM 1238 N N . GLU A 1 173 ? -35.727 -8.701 -37.076 1.00 39.31 173 GLU A N 1
ATOM 1239 C CA . GLU A 1 173 ? -34.984 -9.951 -36.909 1.00 39.31 173 GLU A CA 1
ATOM 1240 C C . GLU A 1 173 ? -34.289 -10.517 -38.163 1.00 39.31 173 GLU A C 1
ATOM 1242 O O . GLU A 1 173 ? -34.917 -10.836 -39.173 1.00 39.31 173 GLU A O 1
ATOM 1247 N N . GLY A 1 174 ? -32.971 -10.684 -38.047 1.00 35.53 174 GLY A N 1
ATOM 1248 C CA . GLY A 1 174 ? -32.167 -11.565 -38.881 1.00 35.53 174 GLY A CA 1
ATOM 1249 C C . GLY A 1 174 ? -31.392 -12.498 -37.962 1.00 35.53 174 GLY A C 1
ATOM 1250 O O . GLY A 1 174 ? -30.513 -12.051 -37.226 1.00 35.53 174 GLY A O 1
ATOM 1251 N N . ASP A 1 175 ? -31.779 -13.769 -37.992 1.00 38.94 175 ASP A N 1
ATOM 1252 C CA . ASP A 1 175 ? -31.167 -14.901 -37.307 1.00 38.94 175 ASP A CA 1
ATOM 1253 C C . ASP A 1 175 ? -29.631 -14.892 -37.375 1.00 38.94 175 ASP A C 1
ATOM 1255 O O . ASP A 1 175 ? -29.041 -14.566 -38.408 1.00 38.94 175 ASP A O 1
ATOM 1259 N N . ASN A 1 176 ? -28.975 -15.316 -36.290 1.00 39.28 176 ASN A N 1
ATOM 1260 C CA . ASN A 1 176 ? -28.249 -16.593 -36.238 1.00 39.28 176 ASN A CA 1
ATOM 1261 C C . ASN A 1 176 ? -27.385 -16.692 -34.962 1.00 39.28 176 ASN A C 1
ATOM 1263 O O . ASN A 1 176 ? -26.391 -15.991 -34.793 1.00 39.28 176 ASN A O 1
ATOM 1267 N N . ASN A 1 177 ? -27.743 -17.683 -34.142 1.00 39.50 177 ASN A N 1
ATOM 1268 C CA . ASN A 1 177 ? -26.929 -18.394 -33.153 1.00 39.50 177 ASN A CA 1
ATOM 1269 C C . ASN A 1 177 ? -26.610 -17.700 -31.821 1.00 39.50 177 ASN A C 1
ATOM 1271 O O . ASN A 1 177 ? -25.552 -17.117 -31.596 1.00 39.50 177 ASN A O 1
ATOM 1275 N N . ALA A 1 178 ? -27.515 -17.949 -30.872 1.00 35.91 178 ALA A N 1
ATOM 1276 C CA . ALA A 1 178 ? -27.235 -17.965 -29.447 1.00 35.91 178 ALA A CA 1
ATOM 1277 C C . ALA A 1 178 ? -26.018 -18.857 -29.133 1.00 35.91 178 ALA A C 1
ATOM 1279 O O . ALA A 1 178 ? -26.066 -20.075 -29.309 1.00 35.91 178 ALA A O 1
ATOM 1280 N N . ILE A 1 179 ? -24.947 -18.265 -28.605 1.00 38.50 179 ILE A N 1
ATOM 1281 C CA . ILE A 1 179 ? -23.938 -19.015 -27.854 1.00 38.50 179 ILE A CA 1
ATOM 1282 C C . ILE A 1 179 ? -24.504 -19.192 -26.446 1.00 38.50 179 ILE A C 1
ATOM 1284 O O . ILE A 1 179 ? -24.366 -18.340 -25.570 1.00 38.50 179 ILE A O 1
ATOM 1288 N N . VAL A 1 180 ? -25.216 -20.301 -26.257 1.00 39.97 180 VAL A N 1
ATOM 1289 C CA . VAL A 1 180 ? -25.538 -20.840 -24.937 1.00 39.97 180 VAL A CA 1
ATOM 1290 C C . VAL A 1 180 ? -24.250 -21.451 -24.390 1.00 39.97 180 VAL A C 1
ATOM 1292 O O . VAL A 1 180 ? -23.762 -22.446 -24.916 1.00 39.97 180 VAL A O 1
ATOM 1295 N N . ALA A 1 181 ? -23.683 -20.863 -23.338 1.00 36.06 181 ALA A N 1
ATOM 1296 C CA . ALA A 1 181 ? -22.570 -21.468 -22.617 1.00 36.06 181 ALA A CA 1
ATOM 1297 C C . ALA A 1 181 ? -23.086 -22.650 -21.777 1.00 36.06 181 ALA A C 1
ATOM 1299 O O . ALA A 1 181 ? -23.566 -22.470 -20.658 1.00 36.06 181 ALA A O 1
ATOM 1300 N N . THR A 1 182 ? -23.012 -23.865 -22.321 1.00 41.69 182 THR A N 1
ATOM 1301 C CA . THR A 1 182 ? -23.107 -25.104 -21.535 1.00 41.69 182 THR A CA 1
ATOM 1302 C C . THR A 1 182 ? -21.716 -25.526 -21.044 1.00 41.69 182 THR A C 1
ATOM 1304 O O . THR A 1 182 ? -20.754 -25.437 -21.808 1.00 41.69 182 THR A O 1
ATOM 1307 N N . PRO A 1 183 ? -21.577 -26.016 -19.801 1.00 41.78 183 PRO A N 1
ATOM 1308 C CA . PRO A 1 183 ? -20.288 -26.318 -19.183 1.00 41.78 183 PRO A CA 1
ATOM 1309 C C . PRO A 1 183 ? -19.729 -27.671 -19.654 1.00 41.78 183 PRO A C 1
ATOM 1311 O O . PRO A 1 183 ? -19.764 -28.626 -18.890 1.00 41.78 183 PRO A O 1
ATOM 1314 N N . ASN A 1 184 ? -19.253 -27.787 -20.901 1.00 48.66 184 ASN A N 1
ATOM 1315 C CA . ASN A 1 184 ? -18.400 -28.913 -21.324 1.00 48.66 184 ASN A CA 1
ATOM 1316 C C . ASN A 1 184 ? -17.697 -28.682 -22.680 1.00 48.66 184 ASN A C 1
ATOM 1318 O O . ASN A 1 184 ? -17.854 -29.483 -23.604 1.00 48.66 184 ASN A O 1
ATOM 1322 N N . ASP A 1 185 ? -16.926 -27.602 -22.818 1.00 40.69 185 ASP A N 1
ATOM 1323 C CA . ASP A 1 185 ? -16.126 -27.371 -24.029 1.00 40.69 185 ASP A CA 1
ATOM 1324 C C . ASP A 1 185 ? -14.755 -28.063 -23.893 1.00 40.69 185 ASP A C 1
ATOM 1326 O O . ASP A 1 185 ? -13.782 -27.512 -23.375 1.00 40.69 185 ASP A O 1
ATOM 1330 N N . ILE A 1 186 ? -14.713 -29.345 -24.266 1.00 46.44 186 ILE A N 1
ATOM 1331 C CA . ILE A 1 186 ? -13.479 -30.129 -24.378 1.00 46.44 186 ILE A CA 1
ATOM 1332 C C . ILE A 1 186 ? -12.796 -29.708 -25.681 1.00 46.44 186 ILE A C 1
ATOM 1334 O O . ILE A 1 186 ? -13.344 -29.915 -26.763 1.00 46.44 186 ILE A O 1
ATOM 1338 N N . ALA A 1 187 ? -11.591 -29.144 -25.580 1.00 42.00 187 ALA A N 1
ATOM 1339 C CA . ALA A 1 187 ? -10.781 -28.777 -26.738 1.00 42.00 187 ALA A CA 1
ATOM 1340 C C . ALA A 1 187 ? -10.608 -29.974 -27.703 1.00 42.00 187 ALA A C 1
ATOM 1342 O O . ALA A 1 187 ? -10.272 -31.075 -27.250 1.00 42.00 187 ALA A O 1
ATOM 1343 N N . PRO A 1 188 ? -10.797 -29.798 -29.026 1.00 43.19 188 PRO A N 1
ATOM 1344 C CA . PRO A 1 188 ? -10.520 -30.860 -29.984 1.00 43.19 188 PRO A CA 1
ATOM 1345 C C . PRO A 1 188 ? -9.016 -31.187 -30.026 1.00 43.19 188 PRO A C 1
ATOM 1347 O O . PRO A 1 188 ? -8.160 -30.310 -29.918 1.00 43.19 188 PRO A O 1
ATOM 1350 N N . ALA A 1 189 ? -8.714 -32.481 -30.161 1.00 41.69 189 ALA A N 1
ATOM 1351 C CA . ALA A 1 189 ? -7.370 -33.068 -30.177 1.00 41.69 189 ALA A CA 1
ATOM 1352 C C . ALA A 1 189 ? -6.460 -32.436 -31.267 1.00 41.69 189 ALA A C 1
ATOM 1354 O O . ALA A 1 189 ? -6.980 -31.959 -32.280 1.00 41.69 189 ALA A O 1
ATOM 1355 N N . PRO A 1 190 ? -5.116 -32.424 -31.088 1.00 46.22 190 PRO A N 1
ATOM 1356 C CA . PRO A 1 190 ? -4.340 -33.631 -30.773 1.00 46.22 190 PRO A CA 1
ATOM 1357 C C . PRO A 1 190 ? -3.662 -33.701 -29.387 1.00 46.22 190 PRO A C 1
ATOM 1359 O O . PRO A 1 190 ? -2.915 -34.642 -29.150 1.00 46.22 190 PRO A O 1
ATOM 1362 N N . PHE A 1 191 ? -3.892 -32.774 -28.452 1.00 49.06 191 PHE A N 1
ATOM 1363 C CA . PHE A 1 191 ? -3.099 -32.705 -27.202 1.00 49.06 191 PHE A CA 1
ATOM 1364 C C . PHE A 1 191 ? -3.744 -33.388 -25.982 1.00 49.06 191 PHE A C 1
ATOM 1366 O O . PHE A 1 191 ? -3.719 -32.846 -24.877 1.00 49.06 191 PHE A O 1
ATOM 1373 N N . GLN A 1 192 ? -4.342 -34.569 -26.152 1.00 53.41 192 GLN A N 1
ATOM 1374 C CA . GLN A 1 192 ? -4.746 -35.370 -24.992 1.00 53.41 192 GLN A CA 1
ATOM 1375 C C . GLN A 1 192 ? -3.486 -36.014 -24.393 1.00 53.41 192 GLN A C 1
ATOM 1377 O O . GLN A 1 192 ? -2.898 -36.904 -25.002 1.00 53.41 192 GLN A O 1
ATOM 1382 N N . LEU A 1 193 ? -3.050 -35.529 -23.226 1.00 45.41 193 LEU A N 1
ATOM 1383 C CA . LEU A 1 193 ? -2.023 -36.192 -22.419 1.00 45.41 193 LEU A CA 1
ATOM 1384 C C . LEU A 1 193 ? -2.590 -37.540 -21.968 1.00 45.41 193 LEU A C 1
ATOM 1386 O O . LEU A 1 193 ? -3.612 -37.587 -21.281 1.00 45.41 193 LEU A O 1
ATOM 1390 N N . THR A 1 194 ? -1.962 -38.632 -22.395 1.00 53.94 194 THR A N 1
ATOM 1391 C CA . THR A 1 194 ? -2.434 -39.984 -22.075 1.00 53.94 194 THR A CA 1
ATOM 1392 C C . THR A 1 194 ? -1.825 -40.401 -20.736 1.00 53.94 194 THR A C 1
ATOM 1394 O O . THR A 1 194 ? -0.696 -40.030 -20.428 1.00 53.94 194 THR A O 1
ATOM 1397 N N . GLU A 1 195 ? -2.521 -41.216 -1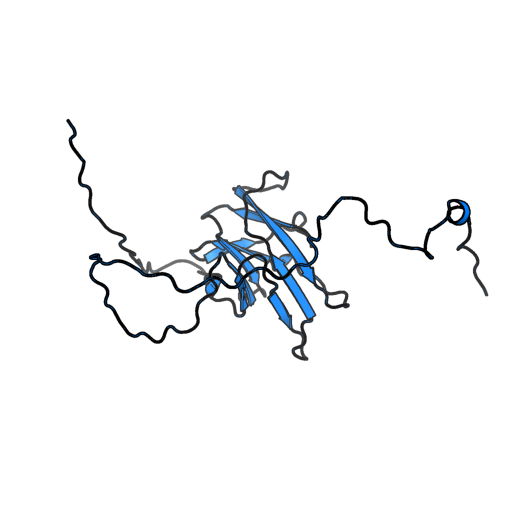9.942 1.00 50.12 195 GLU A N 1
ATOM 1398 C CA . GLU A 1 195 ? -2.052 -41.711 -18.628 1.00 50.12 195 GLU A CA 1
ATOM 1399 C C . GLU A 1 195 ? -0.693 -42.458 -18.676 1.00 50.12 195 GLU A C 1
ATOM 1401 O O . GLU A 1 195 ? -0.074 -42.695 -17.641 1.00 50.12 195 GLU A O 1
ATOM 1406 N N . GLY A 1 196 ? -0.187 -42.779 -19.875 1.00 53.31 196 GLY A N 1
ATOM 1407 C CA . GLY A 1 196 ? 1.157 -43.318 -20.112 1.00 53.31 196 GLY A CA 1
ATOM 1408 C C . GLY A 1 196 ? 2.309 -42.299 -20.068 1.00 53.31 196 GLY A C 1
ATOM 1409 O O . GLY A 1 196 ? 3.454 -42.716 -19.906 1.00 53.31 196 GLY A O 1
ATOM 1410 N N . ASP A 1 197 ? 2.043 -40.989 -20.151 1.00 50.75 197 ASP A N 1
ATOM 1411 C CA . ASP A 1 197 ? 3.082 -39.939 -20.143 1.00 50.75 197 ASP A CA 1
ATOM 1412 C C . ASP A 1 197 ? 3.499 -39.507 -18.720 1.00 50.75 197 ASP A C 1
ATOM 1414 O O . ASP A 1 197 ? 4.490 -38.802 -18.533 1.00 50.75 197 ASP A O 1
ATOM 1418 N N . VAL A 1 198 ? 2.777 -39.958 -17.687 1.00 50.09 198 VAL A N 1
ATOM 1419 C CA . VAL A 1 198 ? 2.987 -39.563 -16.278 1.00 50.09 198 VAL A CA 1
ATOM 1420 C C . VAL A 1 198 ? 4.001 -40.464 -15.545 1.00 50.09 198 VAL A C 1
ATOM 1422 O O . VAL A 1 198 ? 4.220 -40.312 -14.344 1.00 50.09 198 VAL A O 1
ATOM 1425 N N . ALA A 1 199 ? 4.650 -41.401 -16.250 1.00 50.34 199 ALA A N 1
ATOM 1426 C CA . ALA A 1 199 ? 5.508 -42.431 -15.654 1.00 50.34 199 ALA A CA 1
ATOM 1427 C C . ALA A 1 199 ? 6.932 -42.522 -16.247 1.00 50.34 199 ALA A C 1
ATOM 1429 O O . ALA A 1 199 ? 7.489 -43.616 -16.341 1.00 50.34 199 ALA A O 1
ATOM 1430 N N . GLN A 1 200 ? 7.569 -41.400 -16.603 1.00 47.88 200 GLN A N 1
ATOM 1431 C CA . GLN A 1 200 ? 9.017 -41.385 -16.871 1.00 47.88 200 GLN A CA 1
ATOM 1432 C C . GLN A 1 200 ? 9.813 -40.749 -15.716 1.00 47.88 200 GLN A C 1
ATOM 1434 O O . GLN A 1 200 ? 9.746 -39.536 -15.514 1.00 47.88 200 GLN A O 1
ATOM 1439 N N . PRO A 1 201 ? 10.624 -41.527 -14.973 1.00 47.16 201 PRO A N 1
ATOM 1440 C CA . PRO A 1 201 ? 11.609 -40.980 -14.055 1.00 47.16 201 PRO A CA 1
ATOM 1441 C C . PRO A 1 201 ? 12.894 -40.645 -14.824 1.00 47.16 201 PRO A C 1
ATOM 1443 O O . PRO A 1 201 ? 13.481 -41.519 -15.460 1.00 47.16 201 PRO A O 1
ATOM 1446 N N . GLY A 1 202 ? 13.388 -39.408 -14.723 1.00 42.00 202 GLY A N 1
ATOM 1447 C CA . GLY A 1 202 ? 14.787 -39.133 -15.059 1.00 42.00 202 GLY A CA 1
ATOM 1448 C C . GLY A 1 202 ? 15.082 -37.759 -15.640 1.00 42.00 202 GLY A C 1
ATOM 1449 O O . GLY A 1 202 ? 15.264 -37.620 -16.842 1.00 42.00 202 GLY A O 1
ATOM 1450 N N . PHE A 1 203 ? 15.290 -36.774 -14.768 1.00 44.06 203 PHE A N 1
ATOM 1451 C CA . PHE A 1 203 ? 16.192 -35.658 -15.065 1.00 44.06 203 PHE A CA 1
ATOM 1452 C C . PHE A 1 203 ? 17.250 -35.567 -13.962 1.00 44.06 203 PHE A C 1
ATOM 1454 O O . PHE A 1 203 ? 17.331 -34.609 -13.204 1.00 44.06 203 PHE A O 1
ATOM 1461 N N . ASN A 1 204 ? 18.050 -36.626 -13.827 1.00 50.31 204 ASN A N 1
ATOM 1462 C CA . ASN A 1 204 ? 19.312 -36.545 -13.102 1.00 50.31 204 ASN A CA 1
ATOM 1463 C C . ASN A 1 204 ? 20.359 -37.377 -13.847 1.00 50.31 204 ASN A C 1
ATOM 1465 O O . ASN A 1 204 ? 20.430 -38.596 -13.714 1.00 50.31 204 ASN A O 1
ATOM 1469 N N . GLY A 1 205 ? 21.123 -36.710 -14.706 1.00 43.28 205 GLY A N 1
ATOM 1470 C CA . GLY A 1 205 ? 22.136 -37.337 -15.546 1.00 43.28 205 GLY A CA 1
ATOM 1471 C C . GLY A 1 205 ? 23.064 -36.284 -16.126 1.00 43.28 205 GLY A C 1
ATOM 1472 O O . GLY A 1 205 ? 22.864 -35.822 -17.245 1.00 43.28 205 GLY A O 1
ATOM 1473 N N . GLY A 1 206 ? 24.059 -35.885 -15.334 1.00 40.81 206 GLY A N 1
ATOM 1474 C CA . GLY A 1 206 ? 25.116 -34.979 -15.764 1.00 40.81 206 GLY A CA 1
ATOM 1475 C C . GLY A 1 206 ? 25.922 -35.516 -16.951 1.00 40.81 206 GLY A C 1
ATOM 1476 O O . GLY A 1 206 ? 26.065 -36.722 -17.150 1.00 40.81 206 GLY A O 1
ATOM 1477 N N . ARG A 1 207 ? 26.490 -34.585 -17.714 1.00 42.22 207 ARG A N 1
ATOM 1478 C CA . ARG A 1 207 ? 27.586 -34.787 -18.672 1.00 42.22 207 ARG A CA 1
ATOM 1479 C C . ARG A 1 207 ? 28.513 -33.581 -18.458 1.00 42.22 207 ARG A C 1
ATOM 1481 O O . ARG A 1 207 ? 28.021 -32.459 -18.511 1.00 42.22 207 ARG A O 1
ATOM 1488 N N . ARG A 1 208 ? 29.663 -33.741 -17.789 1.00 48.12 208 ARG A N 1
ATOM 1489 C CA . ARG A 1 208 ? 30.974 -34.128 -18.352 1.00 48.12 208 ARG A CA 1
ATOM 1490 C C . ARG A 1 208 ? 31.307 -33.375 -19.628 1.00 48.12 208 ARG A C 1
ATOM 1492 O O . ARG A 1 208 ? 30.610 -33.634 -20.630 1.00 48.12 208 ARG A O 1
#

Solvent-accessible surface area (backbone atoms only — not comparable to full-atom values): 13970 Å² total; per-residue (Å²): 141,86,84,81,85,85,81,82,86,76,93,74,84,75,83,75,86,73,88,85,74,89,79,79,49,73,37,61,88,69,20,82,42,70,37,31,46,69,38,76,48,68,48,59,44,98,84,69,46,71,45,40,32,40,27,39,42,68,77,39,82,52,87,69,97,67,94,69,86,50,49,44,32,32,27,45,35,44,73,41,33,82,93,48,96,58,83,82,58,62,83,33,30,25,36,24,15,82,88,20,55,77,25,57,37,39,80,91,75,34,50,79,56,35,38,31,29,48,42,77,65,74,73,61,61,30,41,32,37,36,81,86,84,49,46,46,35,18,31,31,68,78,74,69,85,74,68,89,78,80,83,84,79,94,86,85,84,87,90,83,90,89,86,83,87,86,89,78,87,80,85,80,88,77,90,82,80,85,83,73,88,66,100,74,87,74,79,81,76,87,81,72,84,53,89,78,74,80,73,77,90,81,96,81,80,89,78,134

Nearest PDB structures (foldseek):
  1lmi-assembly1_A  TM=8.916E-01  e=1.969E-08  Mycobacterium tuberculosis
  5l5l-assembly1_B-2  TM=4.138E-01  e=5.397E-01  Mus musculus
  4kh9-assembly2_B  TM=4.366E-01  e=1.191E+00  Legionella pneumophila subsp. pneumophila str. Philadelphia 1

Radius of gyration: 28.06 Å; Cα contacts (8 Å, |Δi|>4): 298; chains: 1; bounding box: 83×71×57 Å

Sequence (208 aa):
MNIRNLARVGAAVAVSVGVGAVGVAAPAHAADNIKTFNQEATLNGPDSLPYIGYTVSALRPSSDAVPHRGDLYAAKLVINGYGVNANPAIERFGARSEAGDFYPAILGASNPGELYFDVVGPTPNSVVWNDGIRDILAWVPGQAPTGPTTGSGPNFPDSQSTDVAPAGPAPTEGDNNAIVATPNDIAPAPFQLTEGDVAQPGFNGGRR

pLDDT: mean 70.32, std 27.22, range [29.7, 98.81]